Protein AF-0000000068046377 (afdb_homodimer)

Radius of gyration: 26.62 Å; Cα contacts (8 Å, |Δi|>4): 671; chains: 2; bounding box: 80×85×71 Å

Sequence (372 aa):
MGENDAASLLPLDALSSIFVSVGAVDVLMGAGLVCHSWLEAAKLPDVWRAVDMENHKVVFERDAFVLCAMAKATVDRSYGQLRVFAGERFVNNALLKYILERSPSLATLRLVSCFQAFSPRLINVIRESPLLELRSLDLDDTYITVGELTAVLESCPLLEVLRVHNCFEIYNDDEHACPASEIRPDMGENDAASLLPLDALSSIFVSVGAVDVLMGAGLVCHSWLEAAKLPDVWRAVDMENHKVVFERDAFVLCAMAKATVDRSYGQLRVFAGERFVNNALLKYILERSPSLATLRLVSCFQAFSPRLINVIRESPLLELRSLDLDDTYITVGELTAVLESCPLLEVLRVHNCFEIYNDDEHACPASEIRPD

Secondary structure (DSSP, 8-state):
-----GGGGS-HHHHHHHHHHH-HHHHHHTGGGSSHHHHHHTTSGGGGSEEEESS-HHHHHS-HHHHHHHHHHHHHHHTT---EEEEES---HHHHHHHHHT-TT--EEEEES-TT---HHHHHHHHHS--TT--EEEEES----HHHHHHHHHT-TT--EEEEES-S----S-TTS---------/-----GGGGS-HHHHHHHHHHH-HHHHHHTGGGSSHHHHHHTTSGGGGSEEEESS-HHHHHS-HHHHHHHHHHHHHHHTT---EEEEES---HHHHHHHHHT-TT--EEEEES-TT---HHHHHHHHHS--TT--EEEEES----HHHHHHHHHT-TT--EEEEES-S----S---S---------

Foldseek 3Di:
DPCPDPVVPDPLVVLLVVLLVVALLVLLVPPQPPDDSSVVSNLDLSSLQAHAAPPDPCLVVDDLVVVLVSLLVSLVSNQQNHAYDAHEQNAACVSLLSNQVSHLQHAEYHYELHAHNDDPVSLVVCLVQANARHAEYHYYNYADEPVSVVSNVVRYPNHNYYYYYNHYDDPPVPVPPDPPPPPPPD/DPCCDPVVPDPLVVLLVVLLVVALLVLLVPPQPPDDSSVVSNLDLSSLQAHAAPPDPCLVVDDLVVVLVSLLVSLVSNQQNHAYDADEQNAACVSLLSNQVSHLQHAEYAYELHAHNDDPVSLVVCLVQANARHAEYHYYNYADEPVSVVSNVVRYPNHNYYYYYNHYDDPPVPPPPPDPPPPPDD

InterPro domains:
  IPR001810 F-box domain [PF00646] (8-49)
  IPR032675 Leucine-rich repeat domain superfamily [G3DSA:3.80.10.10] (62-183)
  IPR036047 F-box-like domain superfamily [SSF81383] (3-59)

Solvent-accessible surface area (backbone atoms only — not comparable to full-atom values): 19399 Å² total; per-residue (Å²): 133,78,82,76,49,76,70,69,68,48,52,57,67,55,49,28,51,50,40,45,70,70,27,31,61,52,38,72,72,43,66,22,68,78,44,70,60,38,39,56,24,59,60,40,38,73,29,27,20,45,38,70,43,50,92,35,70,63,62,77,72,45,54,52,66,58,51,46,50,52,52,51,50,43,49,58,51,10,70,36,50,25,28,35,43,28,37,41,54,52,47,29,34,68,56,47,44,54,50,60,72,48,20,69,45,29,24,35,44,34,39,34,47,15,71,52,36,66,43,75,69,48,51,52,50,37,63,75,53,50,43,66,44,24,28,34,43,36,35,30,45,24,47,47,52,72,68,58,50,48,53,53,55,74,22,24,59,48,42,34,36,40,37,40,32,54,23,50,77,60,76,58,81,70,73,77,72,66,74,85,64,81,76,70,77,129,134,79,82,78,50,75,71,69,67,46,53,56,67,56,47,27,52,49,39,47,68,69,26,30,62,51,37,72,74,43,67,22,68,78,44,69,59,38,39,55,23,58,61,40,37,73,29,28,20,45,37,70,43,51,93,34,70,62,60,77,72,46,54,52,68,57,50,47,52,50,51,52,49,43,48,62,53,9,70,33,50,24,28,35,42,28,37,40,54,52,47,30,34,67,56,48,46,54,49,59,74,48,21,68,46,29,26,34,43,34,38,34,46,16,70,50,36,67,42,73,69,50,51,51,49,37,62,74,52,51,44,66,43,25,27,34,43,37,37,30,46,23,46,48,53,73,68,57,49,47,51,51,54,75,22,23,58,48,41,33,36,40,36,38,32,55,23,50,77,61,76,59,82,70,74,74,73,65,74,85,66,82,74,69,78,128

Nearest PDB structures (foldseek):
  4z79-assembly1_A  TM=7.181E-01  e=5.049E-03  Homo sapiens
  9dh3-assembly1_D  TM=4.589E-01  e=8.665E-02  Homo sapiens
  8j07-assembly1_5  TM=5.238E-01  e=2.147E-01  Homo sapiens
  4k17-assembly1_A  TM=5.119E-01  e=2.413E+00  Mus musculus
  7sqc-assembly1_5D  TM=3.935E-01  e=1.783E+00  Chlamydomonas reinhardtii

Structure (mmCIF, N/CA/C/O backbone):
data_AF-0000000068046377-model_v1
#
loop_
_entity.id
_entity.type
_entity.pdbx_description
1 polymer 'F-box domain-containing protein'
#
loop_
_atom_site.group_PDB
_atom_site.id
_atom_site.type_symbol
_atom_site.label_atom_id
_atom_site.label_alt_id
_atom_site.label_comp_id
_atom_site.label_asym_id
_atom_site.label_entity_id
_atom_site.label_seq_id
_atom_site.pdbx_PDB_ins_code
_atom_site.Cartn_x
_atom_site.Cartn_y
_atom_site.Cartn_z
_atom_site.occupancy
_atom_site.B_iso_or_equiv
_atom_site.auth_seq_id
_atom_site.auth_comp_id
_atom_site.auth_asym_id
_atom_site.auth_atom_id
_atom_site.pdbx_PDB_model_num
ATOM 1 N N . MET A 1 1 ? -7.148 -31.234 -46.719 1 31.08 1 MET A N 1
ATOM 2 C CA . MET A 1 1 ? -6.684 -29.844 -46.781 1 31.08 1 MET A CA 1
ATOM 3 C C . MET A 1 1 ? -6.055 -29.438 -45.469 1 31.08 1 MET A C 1
ATOM 5 O O . MET A 1 1 ? -6.75 -29.281 -44.438 1 31.08 1 MET A O 1
ATOM 9 N N . GLY A 1 2 ? -5.059 -30.016 -44.938 1 38.25 2 GLY A N 1
ATOM 10 C CA . GLY A 1 2 ? -4.309 -30.109 -43.719 1 38.25 2 GLY A CA 1
ATOM 11 C C . GLY A 1 2 ? -3.799 -28.766 -43.219 1 38.25 2 GLY A C 1
ATOM 12 O O . GLY A 1 2 ? -2.963 -28.125 -43.875 1 38.25 2 GLY A O 1
ATOM 13 N N . GLU A 1 3 ? -4.691 -27.781 -42.875 1 41.06 3 GLU A N 1
ATOM 14 C CA . GLU A 1 3 ? -4.488 -26.375 -42.562 1 41.06 3 GLU A CA 1
ATOM 15 C C . GLU A 1 3 ? -3.148 -26.141 -41.875 1 41.06 3 GLU A C 1
ATOM 17 O O . GLU A 1 3 ? -2.924 -26.656 -40.75 1 41.06 3 GLU A O 1
ATOM 22 N N . ASN A 1 4 ? -2.098 -26.156 -42.469 1 45.09 4 ASN A N 1
ATOM 23 C CA . ASN A 1 4 ? -0.664 -25.906 -42.375 1 45.09 4 ASN A CA 1
ATOM 24 C C . ASN A 1 4 ? -0.37 -24.625 -41.594 1 45.09 4 ASN A C 1
ATOM 26 O O . ASN A 1 4 ? -0.306 -23.547 -42.156 1 45.09 4 ASN A O 1
ATOM 30 N N . ASP A 1 5 ? -1.12 -24.281 -40.562 1 47.91 5 ASP A N 1
ATOM 31 C CA . ASP A 1 5 ? -1.262 -23 -39.906 1 47.91 5 ASP A CA 1
ATOM 32 C C . ASP A 1 5 ? 0.103 -22.406 -39.531 1 47.91 5 ASP A C 1
ATOM 34 O O . ASP A 1 5 ? 1.026 -23.141 -39.188 1 47.91 5 ASP A O 1
ATOM 38 N N . ALA A 1 6 ? 0.377 -21.203 -40.062 1 52.81 6 ALA A N 1
ATOM 39 C CA . ALA A 1 6 ? 1.487 -20.281 -39.906 1 52.81 6 ALA A CA 1
ATOM 40 C C . ALA A 1 6 ? 2.143 -20.438 -38.531 1 52.81 6 ALA A C 1
ATOM 42 O O . ALA A 1 6 ? 3.342 -20.203 -38.375 1 52.81 6 ALA A O 1
ATOM 43 N N . ALA A 1 7 ? 1.305 -20.766 -37.562 1 58.03 7 ALA A N 1
ATOM 44 C CA . ALA A 1 7 ? 1.863 -20.859 -36.219 1 58.03 7 ALA A CA 1
ATOM 45 C C . ALA A 1 7 ? 2.668 -22.141 -36.031 1 58.03 7 ALA A C 1
ATOM 47 O O . ALA A 1 7 ? 3.49 -22.25 -35.125 1 58.03 7 ALA A O 1
ATOM 48 N N . SER A 1 8 ? 2.369 -23.172 -36.875 1 58.72 8 SER A N 1
ATOM 49 C CA . SER A 1 8 ? 3.105 -24.438 -36.812 1 58.72 8 SER A CA 1
ATOM 50 C C . SER A 1 8 ? 4.562 -24.234 -37.219 1 58.72 8 SER A C 1
ATOM 52 O O . SER A 1 8 ? 5.414 -25.078 -36.938 1 58.72 8 SER A O 1
ATOM 54 N N . LEU A 1 9 ? 4.742 -23.109 -37.781 1 63.5 9 LEU A N 1
ATOM 55 C CA . LEU A 1 9 ? 6.09 -22.922 -38.281 1 63.5 9 LEU A CA 1
ATOM 56 C C . LEU A 1 9 ? 6.93 -22.062 -37.344 1 63.5 9 LEU A C 1
ATOM 58 O O . LEU A 1 9 ? 8.141 -21.922 -37.562 1 63.5 9 LEU A O 1
ATOM 62 N N . LEU A 1 10 ? 6.348 -21.656 -36.312 1 71.38 10 LEU A N 1
ATOM 63 C CA . LEU A 1 10 ? 7.141 -20.781 -35.469 1 71.38 10 LEU A CA 1
ATOM 64 C C . LEU A 1 10 ? 7.992 -21.578 -34.469 1 71.38 10 LEU A C 1
ATOM 66 O O . LEU A 1 10 ? 7.547 -22.609 -33.969 1 71.38 10 LEU A O 1
ATOM 70 N N . PRO A 1 11 ? 9.25 -21.156 -34.438 1 84.31 11 PRO A N 1
ATOM 71 C CA . PRO A 1 11 ? 10.078 -21.766 -33.375 1 84.31 11 PRO A CA 1
ATOM 72 C C . PRO A 1 11 ? 9.406 -21.75 -32.031 1 84.31 11 PRO A C 1
ATOM 74 O O . PRO A 1 11 ? 8.539 -20.906 -31.75 1 84.31 11 PRO A O 1
ATOM 77 N N . LEU A 1 12 ? 9.742 -22.781 -31.312 1 84.88 12 LEU A N 1
ATOM 78 C CA . LEU A 1 12 ? 9.164 -23 -30 1 84.88 12 LEU A CA 1
ATOM 79 C C . LEU A 1 12 ? 9.281 -21.766 -29.125 1 84.88 12 LEU A C 1
ATOM 81 O O . LEU A 1 12 ? 8.344 -21.406 -28.406 1 84.88 12 LEU A O 1
ATOM 85 N N . ASP A 1 13 ? 10.336 -21.094 -29.312 1 84.88 13 ASP A N 1
ATOM 86 C CA . ASP A 1 13 ? 10.594 -19.906 -28.5 1 84.88 13 ASP A CA 1
ATOM 87 C C . ASP A 1 13 ? 9.641 -18.781 -28.875 1 84.88 13 ASP A C 1
ATOM 89 O O . ASP A 1 13 ? 9.203 -18.016 -28 1 84.88 13 ASP A O 1
ATOM 93 N N . ALA A 1 14 ? 9.375 -18.719 -30.016 1 88.75 14 ALA A N 1
ATOM 94 C CA . ALA A 1 14 ? 8.445 -17.688 -30.469 1 88.75 14 ALA A CA 1
ATOM 95 C C . ALA A 1 14 ? 7.027 -17.969 -29.984 1 88.75 14 ALA A C 1
ATOM 97 O O . ALA A 1 14 ? 6.324 -17.062 -29.547 1 88.75 14 ALA A O 1
ATOM 98 N N . LEU A 1 15 ? 6.695 -19.172 -30.109 1 86.62 15 LEU A N 1
ATOM 99 C CA . LEU A 1 15 ? 5.371 -19.562 -29.656 1 86.62 15 LEU A CA 1
ATOM 100 C C . LEU A 1 15 ? 5.223 -19.328 -28.156 1 86.62 15 LEU A C 1
ATOM 102 O O . LEU A 1 15 ? 4.191 -18.828 -27.688 1 86.62 15 LEU A O 1
ATOM 106 N N . SER A 1 16 ? 6.242 -19.609 -27.484 1 88.12 16 SER A N 1
ATOM 107 C CA . SER A 1 16 ? 6.25 -19.375 -26.047 1 88.12 16 SER A CA 1
ATOM 108 C C . SER A 1 16 ? 6.039 -17.906 -25.719 1 88.12 16 SER A C 1
ATOM 110 O O . SER A 1 16 ? 5.293 -17.562 -24.797 1 88.12 16 SER A O 1
ATOM 112 N N . SER A 1 17 ? 6.629 -17.094 -26.5 1 90.31 17 SER A N 1
ATOM 113 C CA . SER A 1 17 ? 6.496 -15.664 -26.281 1 90.31 17 SER A CA 1
ATOM 114 C C . SER A 1 17 ? 5.059 -15.203 -26.516 1 90.31 17 SER A C 1
ATOM 116 O O . SER A 1 17 ? 4.562 -14.32 -25.812 1 90.31 17 SER A O 1
ATOM 118 N N . ILE A 1 18 ? 4.5 -15.797 -27.453 1 89.56 18 ILE A N 1
ATOM 119 C CA . ILE A 1 18 ? 3.102 -15.492 -27.734 1 89.56 18 ILE A CA 1
ATOM 120 C C . ILE A 1 18 ? 2.242 -15.875 -26.531 1 89.56 18 ILE A C 1
ATOM 122 O O . ILE A 1 18 ? 1.382 -15.109 -26.094 1 89.56 18 ILE A O 1
ATOM 126 N N . PHE A 1 19 ? 2.516 -16.969 -26.016 1 91.38 19 PHE A N 1
ATOM 127 C CA . PHE A 1 19 ? 1.727 -17.469 -24.906 1 91.38 19 PHE A CA 1
ATOM 128 C C . PHE A 1 19 ? 1.943 -16.594 -23.672 1 91.38 19 PHE A C 1
ATOM 130 O O . PHE A 1 19 ? 1.004 -16.344 -22.906 1 91.38 19 PHE A O 1
ATOM 137 N N . VAL A 1 20 ? 3.129 -16.141 -23.484 1 92.25 20 VAL A N 1
ATOM 138 C CA . VAL A 1 20 ? 3.406 -15.227 -22.391 1 92.25 20 VAL A CA 1
ATOM 139 C C . VAL A 1 20 ? 2.572 -13.953 -22.547 1 92.25 20 VAL A C 1
ATOM 141 O O . VAL A 1 20 ? 2.027 -13.445 -21.562 1 92.25 20 VAL A O 1
ATOM 144 N N . SER A 1 21 ? 2.412 -13.609 -23.734 1 91.81 21 SER A N 1
ATOM 145 C CA . SER A 1 21 ? 1.647 -12.398 -24 1 91.81 21 SER A CA 1
ATOM 146 C C . SER A 1 21 ? 0.152 -12.641 -23.828 1 91.81 21 SER A C 1
ATOM 148 O O . SER A 1 21 ? -0.574 -11.75 -23.375 1 91.81 21 SER A O 1
ATOM 150 N N . VAL A 1 22 ? -0.303 -13.742 -24.234 1 90.75 22 VAL A N 1
ATOM 151 C CA . VAL A 1 22 ? -1.713 -14.102 -24.109 1 90.75 22 VAL A CA 1
ATOM 152 C C . VAL A 1 22 ? -2.086 -14.25 -22.641 1 90.75 22 VAL A C 1
ATOM 154 O O . VAL A 1 22 ? -3.154 -13.805 -22.219 1 90.75 22 VAL A O 1
ATOM 157 N N . GLY A 1 23 ? -1.27 -14.867 -21.891 1 94.06 23 GLY A N 1
ATOM 158 C CA . GLY A 1 23 ? -1.501 -15.078 -20.469 1 94.06 23 GLY A CA 1
ATOM 159 C C . GLY A 1 23 ? -1.736 -16.531 -20.125 1 94.06 23 GLY A C 1
ATOM 160 O O . GLY A 1 23 ? -2.373 -17.266 -20.875 1 94.06 23 GLY A O 1
ATOM 161 N N . ALA A 1 24 ? -1.271 -16.953 -19.031 1 95 24 ALA A N 1
ATOM 162 C CA . ALA A 1 24 ? -1.265 -18.344 -18.578 1 95 24 ALA A CA 1
ATOM 163 C C . ALA A 1 24 ? -2.684 -18.891 -18.5 1 95 24 ALA A C 1
ATOM 165 O O . ALA A 1 24 ? -2.93 -20.047 -18.891 1 95 24 ALA A O 1
ATOM 166 N N . VAL A 1 25 ? -3.604 -18.109 -18.062 1 94.44 25 VAL A N 1
ATOM 167 C CA . VAL A 1 25 ? -4.977 -18.562 -17.859 1 94.44 25 VAL A CA 1
ATOM 168 C C . VAL A 1 25 ? -5.609 -18.906 -19.203 1 94.44 25 VAL A C 1
ATOM 170 O O . VAL A 1 25 ? -6.242 -19.953 -19.359 1 94.44 25 VAL A O 1
ATOM 173 N N . ASP A 1 26 ? -5.367 -18.078 -20.156 1 92.75 26 ASP A N 1
ATOM 174 C CA . ASP A 1 26 ? -5.918 -18.328 -21.484 1 92.75 26 ASP A CA 1
ATOM 175 C C . ASP A 1 26 ? -5.27 -19.547 -22.125 1 92.75 26 ASP A C 1
ATOM 177 O O . ASP A 1 26 ? -5.938 -20.328 -22.812 1 92.75 26 ASP A O 1
ATOM 181 N N . VAL A 1 27 ? -4.035 -19.688 -21.922 1 93.25 27 VAL A N 1
ATOM 182 C CA . VAL A 1 27 ? -3.334 -20.859 -22.438 1 93.25 27 VAL A CA 1
ATOM 183 C C . VAL A 1 27 ? -3.902 -22.125 -21.812 1 93.25 27 VAL A C 1
ATOM 185 O O . VAL A 1 27 ? -4.168 -23.109 -22.5 1 93.25 27 VAL A O 1
ATOM 188 N N . LEU A 1 28 ? -4.117 -22.047 -20.516 1 90.88 28 LEU A N 1
ATOM 189 C CA . LEU A 1 28 ? -4.68 -23.172 -19.781 1 90.88 28 LEU A CA 1
ATOM 190 C C . LEU A 1 28 ? -6.066 -23.531 -20.312 1 90.88 28 LEU A C 1
ATOM 192 O O . LEU A 1 28 ? -6.438 -24.703 -20.344 1 90.88 28 LEU A O 1
ATOM 196 N N . MET A 1 29 ? -6.758 -22.562 -20.734 1 89.31 29 MET A N 1
ATOM 197 C CA . MET A 1 29 ? -8.133 -22.766 -21.156 1 89.31 29 MET A CA 1
ATOM 198 C C . MET A 1 29 ? -8.188 -23.266 -22.594 1 89.31 29 MET A C 1
ATOM 200 O O . MET A 1 29 ? -9.25 -23.656 -23.094 1 89.31 29 MET A O 1
ATOM 204 N N . GLY A 1 30 ? -7.035 -23.281 -23.297 1 86.94 30 GLY A N 1
ATOM 205 C CA . GLY A 1 30 ? -7.156 -23.953 -24.578 1 86.94 30 GLY A CA 1
ATOM 206 C C . GLY A 1 30 ? -6.273 -23.359 -25.656 1 86.94 30 GLY A C 1
ATOM 207 O O . GLY A 1 30 ? -6.098 -23.953 -26.719 1 86.94 30 GLY A O 1
ATOM 208 N N . ALA A 1 31 ? -5.746 -22.266 -25.453 1 80.94 31 ALA A N 1
ATOM 209 C CA . ALA A 1 31 ? -4.945 -21.641 -26.5 1 80.94 31 ALA A CA 1
ATOM 210 C C . ALA A 1 31 ? -3.785 -22.531 -26.922 1 80.94 31 ALA A C 1
ATOM 212 O O . ALA A 1 31 ? -3.342 -22.484 -28.078 1 80.94 31 ALA A O 1
ATOM 213 N N . GLY A 1 32 ? -3.387 -23.406 -26.047 1 79.88 32 GLY A N 1
ATOM 214 C CA . GLY A 1 32 ? -2.252 -24.266 -26.344 1 79.88 32 GLY A CA 1
ATOM 215 C C . GLY A 1 32 ? -2.639 -25.531 -27.078 1 79.88 32 GLY A C 1
ATOM 216 O O . GLY A 1 32 ? -1.771 -26.297 -27.5 1 79.88 32 GLY A O 1
ATOM 217 N N . LEU A 1 33 ? -3.885 -25.672 -27.328 1 81.94 33 LEU A N 1
ATOM 218 C CA . LEU A 1 33 ? -4.344 -26.953 -27.828 1 81.94 33 LEU A CA 1
ATOM 219 C C . LEU A 1 33 ? -4.645 -26.891 -29.328 1 81.94 33 LEU A C 1
ATOM 221 O O . LEU A 1 33 ? -5.301 -27.781 -29.875 1 81.94 33 LEU A O 1
ATOM 225 N N . VAL A 1 34 ? -4.145 -25.906 -29.984 1 80.81 34 VAL A N 1
ATOM 226 C CA . VAL A 1 34 ? -4.496 -25.672 -31.375 1 80.81 34 VAL A CA 1
ATOM 227 C C . VAL A 1 34 ? -3.762 -26.672 -32.281 1 80.81 34 VAL A C 1
ATOM 229 O O . VAL A 1 34 ? -4.324 -27.188 -33.25 1 80.81 34 VAL A O 1
ATOM 232 N N . CYS A 1 35 ? -2.547 -27.047 -32.062 1 84.06 35 CYS A N 1
ATOM 233 C CA . CYS A 1 35 ? -1.715 -28 -32.781 1 84.06 35 CYS A CA 1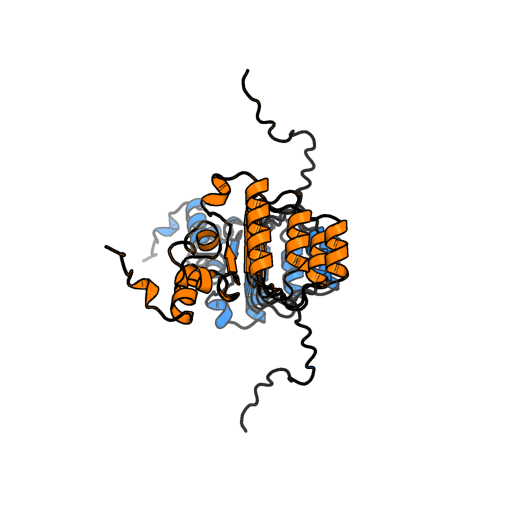
ATOM 234 C C . CYS A 1 35 ? -0.596 -28.531 -31.875 1 84.06 35 CYS A C 1
ATOM 236 O O . CYS A 1 35 ? -0.501 -28.156 -30.703 1 84.06 35 CYS A O 1
ATOM 238 N N . HIS A 1 36 ? 0.107 -29.406 -32.438 1 85.44 36 HIS A N 1
ATOM 239 C CA . HIS A 1 36 ? 1.13 -30.078 -31.656 1 85.44 36 HIS A CA 1
ATOM 240 C C . HIS A 1 36 ? 2.217 -29.109 -31.219 1 85.44 36 HIS A C 1
ATOM 242 O O . HIS A 1 36 ? 2.676 -29.156 -30.078 1 85.44 36 HIS A O 1
ATOM 248 N N . SER A 1 37 ? 2.588 -28.234 -32.062 1 84.06 37 SER A N 1
ATOM 249 C CA . SER A 1 37 ? 3.627 -27.266 -31.75 1 84.06 37 SER A CA 1
ATOM 250 C C . SER A 1 37 ? 3.182 -26.328 -30.625 1 84.06 37 SER A C 1
ATOM 252 O O . SER A 1 37 ? 3.977 -25.969 -29.75 1 84.06 37 SER A O 1
ATOM 254 N N . TRP A 1 38 ? 1.951 -26.016 -30.641 1 85.69 38 TRP A N 1
ATOM 255 C CA . TRP A 1 38 ? 1.387 -25.156 -29.609 1 85.69 38 TRP A CA 1
ATOM 256 C C . TRP A 1 38 ? 1.334 -25.875 -28.266 1 85.69 38 TRP A C 1
ATOM 258 O O . TRP A 1 38 ? 1.64 -25.297 -27.234 1 85.69 38 TRP A O 1
ATOM 268 N N . LEU A 1 39 ? 1.013 -27.047 -28.391 1 87.31 39 LEU A N 1
ATOM 269 C CA . LEU A 1 39 ? 0.963 -27.875 -27.188 1 87.31 39 LEU A CA 1
ATOM 270 C C . LEU A 1 39 ? 2.342 -27.984 -26.547 1 87.31 39 LEU A C 1
ATOM 272 O O . LEU A 1 39 ? 2.467 -27.891 -25.328 1 87.31 39 LEU A O 1
ATOM 276 N N . GLU A 1 40 ? 3.279 -28.141 -27.391 1 89.88 40 GLU A N 1
ATOM 277 C CA . GLU A 1 40 ? 4.648 -28.234 -26.891 1 89.88 40 GLU A CA 1
ATOM 278 C C . GLU A 1 40 ? 5.098 -26.906 -26.266 1 89.88 40 GLU A C 1
ATOM 280 O O . GLU A 1 40 ? 5.75 -26.906 -25.219 1 89.88 40 GLU A O 1
ATOM 285 N N . ALA A 1 41 ? 4.727 -25.859 -26.859 1 90.31 41 ALA A N 1
ATOM 286 C CA . ALA A 1 41 ? 5.082 -24.531 -26.359 1 90.31 41 ALA A CA 1
ATOM 287 C C . ALA A 1 41 ? 4.406 -24.25 -25.016 1 90.31 41 ALA A C 1
ATOM 289 O O . ALA A 1 41 ? 4.992 -23.609 -24.156 1 90.31 41 ALA A O 1
ATOM 290 N N . ALA A 1 42 ? 3.309 -24.812 -24.922 1 91.69 42 ALA A N 1
ATOM 291 C CA . ALA A 1 42 ? 2.518 -24.594 -23.719 1 91.69 42 ALA A CA 1
ATOM 292 C C . ALA A 1 42 ? 3.121 -25.328 -22.516 1 91.69 42 ALA A C 1
ATOM 294 O O . ALA A 1 42 ? 2.771 -25.047 -21.375 1 91.69 42 ALA A O 1
ATOM 295 N N . LYS A 1 43 ? 3.986 -26.156 -22.812 1 90.62 43 LYS A N 1
ATOM 296 C CA . LYS A 1 43 ? 4.609 -26.922 -21.75 1 90.62 43 LYS A CA 1
ATOM 297 C C . LYS A 1 43 ? 5.805 -26.188 -21.156 1 90.62 43 LYS A C 1
ATOM 299 O O . LYS A 1 43 ? 6.293 -26.531 -20.078 1 90.62 43 LYS A O 1
ATOM 304 N N . LEU A 1 44 ? 6.227 -25.234 -21.875 1 91.88 44 LEU A N 1
ATOM 305 C CA . LEU A 1 44 ? 7.391 -24.484 -21.422 1 91.88 44 LEU A CA 1
ATOM 306 C C . LEU A 1 44 ? 7.07 -23.703 -20.156 1 91.88 44 LEU A C 1
ATOM 308 O O . LEU A 1 44 ? 6.043 -23.031 -20.078 1 91.88 44 LEU A O 1
ATOM 312 N N . PRO A 1 45 ? 7.977 -23.812 -19.203 1 92.25 45 PRO A N 1
ATOM 313 C CA . PRO A 1 45 ? 7.703 -23.203 -17.891 1 92.25 45 PRO A CA 1
ATOM 314 C C . PRO A 1 45 ? 7.574 -21.688 -17.969 1 92.25 45 PRO A C 1
ATOM 316 O O . PRO A 1 45 ? 6.887 -21.078 -17.141 1 92.25 45 PRO A O 1
ATOM 319 N N . ASP A 1 46 ? 8.133 -21.078 -18.922 1 92.75 46 ASP A N 1
ATOM 320 C CA . ASP A 1 46 ? 8.117 -19.625 -19.047 1 92.75 46 ASP A CA 1
ATOM 321 C C . ASP A 1 46 ? 6.695 -19.094 -19.203 1 92.75 46 ASP A C 1
ATOM 323 O O . ASP A 1 46 ? 6.387 -17.984 -18.766 1 92.75 46 ASP A O 1
ATOM 327 N N . VAL A 1 47 ? 5.934 -19.906 -19.75 1 94.56 47 VAL A N 1
ATOM 328 C CA . VAL A 1 47 ? 4.551 -19.531 -20.031 1 94.56 47 VAL A CA 1
ATOM 329 C C . VAL A 1 47 ? 3.787 -19.344 -18.734 1 94.56 47 VAL A C 1
ATOM 331 O O . VAL A 1 47 ? 2.848 -18.547 -18.672 1 94.56 47 VAL A O 1
ATOM 334 N N . TRP A 1 48 ? 4.297 -19.922 -17.703 1 96.75 48 TRP A N 1
ATOM 335 C CA . TRP A 1 48 ? 3.504 -20.031 -16.484 1 96.75 48 TRP A CA 1
ATOM 336 C C . TRP A 1 48 ? 4.117 -19.203 -15.367 1 96.75 48 TRP A C 1
ATOM 338 O O . TRP A 1 48 ? 3.736 -19.328 -14.195 1 96.75 48 TRP A O 1
ATOM 348 N N . ARG A 1 49 ? 4.938 -18.312 -15.648 1 97.31 49 ARG A N 1
ATOM 349 C CA . ARG A 1 49 ? 5.668 -17.547 -14.633 1 97.31 49 ARG A CA 1
ATOM 350 C C . ARG A 1 49 ? 4.793 -16.438 -14.047 1 97.31 49 ARG A C 1
ATOM 352 O O . ARG A 1 49 ? 5.078 -15.938 -12.961 1 97.31 49 ARG A O 1
ATOM 359 N N . ALA A 1 50 ? 3.852 -16.062 -14.797 1 97.81 50 ALA A N 1
ATOM 360 C CA . ALA A 1 50 ? 2.918 -15.039 -14.336 1 97.81 50 ALA A CA 1
ATOM 361 C C . ALA A 1 50 ? 1.474 -15.508 -14.477 1 97.81 50 ALA A C 1
ATOM 363 O O . ALA A 1 50 ? 1.023 -15.82 -15.586 1 97.81 50 ALA A O 1
ATOM 364 N N . VAL A 1 51 ? 0.795 -15.555 -13.422 1 97.62 51 VAL A N 1
ATOM 365 C CA . VAL A 1 51 ? -0.597 -15.984 -13.414 1 97.62 51 VAL A CA 1
ATOM 366 C C . VAL A 1 51 ? -1.484 -14.875 -12.867 1 97.62 51 VAL A C 1
ATOM 368 O O . VAL A 1 51 ? -1.374 -14.508 -11.695 1 97.62 51 VAL A O 1
ATOM 371 N N . ASP A 1 52 ? -2.268 -14.391 -13.695 1 97 52 ASP A N 1
ATOM 372 C CA . ASP A 1 52 ? -3.162 -13.297 -13.328 1 97 52 ASP A CA 1
ATOM 373 C C . ASP A 1 52 ? -4.625 -13.727 -13.422 1 97 52 ASP A C 1
ATOM 375 O O . ASP A 1 52 ? -5.195 -13.781 -14.516 1 97 52 ASP A O 1
ATOM 379 N N . MET A 1 53 ? -5.18 -13.992 -12.312 1 96.44 53 MET A N 1
ATOM 380 C CA . MET A 1 53 ? -6.582 -14.391 -12.25 1 96.44 53 MET A CA 1
ATOM 381 C C . MET A 1 53 ? -7.414 -13.344 -11.516 1 96.44 53 MET A C 1
ATOM 383 O O . MET A 1 53 ? -8.32 -13.688 -10.758 1 96.44 53 MET A O 1
ATOM 387 N N . GLU A 1 54 ? -7.004 -12.148 -11.625 1 93.62 54 GLU A N 1
ATOM 388 C CA . GLU A 1 54 ? -7.762 -11 -11.125 1 93.62 54 GLU A CA 1
ATOM 389 C C . GLU A 1 54 ? -8.531 -10.32 -12.25 1 93.62 54 GLU A C 1
ATOM 391 O O . GLU A 1 54 ? -7.973 -10.023 -13.312 1 93.62 54 GLU A O 1
ATOM 396 N N . ASN A 1 55 ? -9.711 -10.078 -12.055 1 88.88 55 ASN A N 1
ATOM 397 C CA . ASN A 1 55 ? -10.586 -9.422 -13.023 1 88.88 55 ASN A CA 1
ATOM 398 C C . ASN A 1 55 ? -10.609 -10.172 -14.352 1 88.88 55 ASN A C 1
ATOM 400 O O . ASN A 1 55 ? -10.836 -9.57 -15.406 1 88.88 55 ASN A O 1
ATOM 404 N N . HIS A 1 56 ? -10.188 -11.352 -14.336 1 88.56 56 HIS A N 1
ATOM 405 C CA . HIS A 1 56 ? -10.305 -12.211 -15.508 1 88.56 56 HIS A CA 1
ATOM 406 C C . HIS A 1 56 ? -11.727 -12.758 -15.656 1 88.56 56 HIS A C 1
ATOM 408 O O . HIS A 1 56 ? -12.398 -13.023 -14.656 1 88.56 56 HIS A O 1
ATOM 414 N N . LYS A 1 57 ? -12.133 -12.891 -16.844 1 87.38 57 LYS A N 1
ATOM 415 C CA . LYS A 1 57 ? -13.5 -13.336 -17.109 1 87.38 57 LYS A CA 1
ATOM 416 C C . LYS A 1 57 ? -13.797 -14.656 -16.406 1 87.38 57 LYS A C 1
ATOM 418 O O . LYS A 1 57 ? -14.914 -14.883 -15.938 1 87.38 57 LYS A O 1
ATOM 423 N N . VAL A 1 58 ? -12.836 -15.531 -16.359 1 87.06 58 VAL A N 1
ATOM 424 C CA . VAL A 1 58 ? -12.992 -16.875 -15.82 1 87.06 58 VAL A CA 1
ATOM 425 C C . VAL A 1 58 ? -13.438 -16.781 -14.359 1 87.06 58 VAL A C 1
ATOM 427 O O . VAL A 1 58 ? -14.188 -17.641 -13.875 1 87.06 58 VAL A O 1
ATOM 430 N N . VAL A 1 59 ? -13.016 -15.789 -13.664 1 85.44 59 VAL A N 1
ATOM 431 C CA . VAL A 1 59 ? -13.281 -15.641 -12.242 1 85.44 59 VAL A CA 1
ATOM 432 C C . VAL A 1 59 ? -14.773 -15.414 -12.016 1 85.44 59 VAL A C 1
ATOM 434 O O . VAL A 1 59 ? -15.312 -15.758 -10.961 1 85.44 59 VAL A O 1
ATOM 437 N N . PHE A 1 60 ? -15.422 -14.945 -12.977 1 87.19 60 PHE A N 1
ATOM 438 C CA . PHE A 1 60 ? -16.844 -14.617 -12.852 1 87.19 60 PHE A CA 1
ATOM 439 C C . PHE A 1 60 ? -17.703 -15.727 -13.453 1 87.19 60 PHE A C 1
ATOM 441 O O . PHE A 1 60 ? -18.906 -15.773 -13.219 1 87.19 60 PHE A O 1
ATOM 448 N N . GLU A 1 61 ? -17.047 -16.547 -14.164 1 89.12 61 GLU A N 1
ATOM 449 C CA . GLU A 1 61 ? -17.812 -17.531 -14.906 1 89.12 61 GLU A CA 1
ATOM 450 C C . GLU A 1 61 ? -17.703 -18.922 -14.258 1 89.12 61 GLU A C 1
ATOM 452 O O . GLU A 1 61 ? -18.547 -19.781 -14.484 1 89.12 61 GLU A O 1
ATOM 457 N N . ARG A 1 62 ? -16.672 -19.094 -13.523 1 90.81 62 ARG A N 1
ATOM 458 C CA . ARG A 1 62 ? -16.422 -20.422 -12.977 1 90.81 62 ARG A CA 1
ATOM 459 C C . ARG A 1 62 ? -16.578 -20.422 -11.461 1 90.81 62 ARG A C 1
ATOM 461 O O . ARG A 1 62 ? -16.531 -19.375 -10.82 1 90.81 62 ARG A O 1
ATOM 468 N N . ASP A 1 63 ? -16.891 -21.531 -11 1 93.19 63 ASP A N 1
ATOM 469 C CA . ASP A 1 63 ? -17.031 -21.641 -9.555 1 93.19 63 ASP A CA 1
ATOM 470 C C . ASP A 1 63 ? -15.656 -21.719 -8.883 1 93.19 63 ASP A C 1
ATOM 472 O O . ASP A 1 63 ? -14.648 -21.953 -9.547 1 93.19 63 ASP A O 1
ATOM 476 N N . ALA A 1 64 ? -15.617 -21.594 -7.621 1 93.31 64 ALA A N 1
ATOM 477 C CA . ALA A 1 64 ? -14.398 -21.484 -6.82 1 93.31 64 ALA A CA 1
ATOM 478 C C . ALA A 1 64 ? -13.57 -22.766 -6.918 1 93.31 64 ALA A C 1
ATOM 480 O O . ALA A 1 64 ? -12.336 -22.719 -6.938 1 93.31 64 ALA A O 1
ATOM 481 N N . PHE A 1 65 ? -14.227 -23.844 -7.047 1 94.81 65 PHE A N 1
ATOM 482 C CA . PHE A 1 65 ? -13.531 -25.125 -7.117 1 94.81 65 PHE A CA 1
ATOM 483 C C . PHE A 1 65 ? -12.727 -25.234 -8.406 1 94.81 65 PHE A C 1
ATOM 485 O O . PHE A 1 65 ? -11.562 -25.641 -8.391 1 94.81 65 PHE A O 1
ATOM 492 N N . VAL A 1 66 ? -13.391 -24.844 -9.438 1 95.5 66 VAL A N 1
ATOM 493 C CA . VAL A 1 66 ? -12.734 -24.891 -10.742 1 95.5 66 VAL A CA 1
ATOM 494 C C . VAL A 1 66 ? -11.562 -23.906 -10.766 1 95.5 66 VAL A C 1
ATOM 496 O O . VAL A 1 66 ? -10.484 -24.234 -11.258 1 95.5 66 VAL A O 1
ATOM 499 N N . LEU A 1 67 ? -11.789 -22.812 -10.242 1 96.56 67 LEU A N 1
ATOM 500 C CA . LEU A 1 67 ? -10.75 -21.797 -10.211 1 96.56 67 LEU A CA 1
ATOM 501 C C . LEU A 1 67 ? -9.547 -22.266 -9.398 1 96.56 67 LEU A C 1
ATOM 503 O O . LEU A 1 67 ? -8.398 -22.062 -9.797 1 96.56 67 LEU A O 1
ATOM 507 N N . CYS A 1 68 ? -9.828 -22.906 -8.352 1 97 68 CYS A N 1
ATOM 508 C CA . CYS A 1 68 ? -8.766 -23.453 -7.52 1 97 68 CYS A CA 1
ATOM 509 C C . CYS A 1 68 ? -7.953 -24.484 -8.281 1 97 68 CYS A C 1
ATOM 511 O O . CYS A 1 68 ? -6.719 -24.469 -8.25 1 97 68 CYS A O 1
ATOM 513 N N . ALA A 1 69 ? -8.641 -25.312 -8.953 1 96.88 69 ALA A N 1
ATOM 514 C CA . ALA A 1 69 ? -7.969 -26.344 -9.742 1 96.88 69 ALA A CA 1
ATOM 515 C C . ALA A 1 69 ? -7.113 -25.719 -10.844 1 96.88 69 ALA A C 1
ATOM 517 O O . ALA A 1 69 ? -6.004 -26.188 -11.109 1 96.88 69 ALA A O 1
ATOM 518 N N . MET A 1 70 ? -7.621 -24.734 -11.422 1 96.38 70 MET A N 1
ATOM 519 C CA . MET A 1 70 ? -6.887 -24.031 -12.469 1 96.38 70 MET A CA 1
ATOM 520 C C . MET A 1 70 ? -5.613 -23.406 -11.914 1 96.38 70 MET A C 1
ATOM 522 O O . MET A 1 70 ? -4.539 -23.547 -12.508 1 96.38 70 MET A O 1
ATOM 526 N N . ALA A 1 71 ? -5.773 -22.766 -10.805 1 97.88 71 ALA A N 1
ATOM 527 C CA . ALA A 1 71 ? -4.617 -22.141 -10.164 1 97.88 71 ALA A CA 1
ATOM 528 C C . ALA A 1 71 ? -3.547 -23.172 -9.836 1 97.88 71 ALA A C 1
ATOM 530 O O . ALA A 1 71 ? -2.367 -22.969 -10.125 1 97.88 71 ALA A O 1
ATOM 531 N N . LYS A 1 72 ? -3.963 -24.281 -9.289 1 98.38 72 LYS A N 1
ATOM 532 C CA . LYS A 1 72 ? -3.02 -25.344 -8.961 1 98.38 72 LYS A CA 1
ATOM 533 C C . LYS A 1 72 ? -2.301 -25.859 -10.211 1 98.38 72 LYS A C 1
ATOM 535 O O . LYS A 1 72 ? -1.091 -26.094 -10.18 1 98.38 72 LYS A O 1
ATOM 540 N N . ALA A 1 73 ? -3.037 -25.969 -11.281 1 97.12 73 ALA A N 1
ATOM 541 C CA . ALA A 1 73 ? -2.461 -26.453 -12.531 1 97.12 73 ALA A CA 1
ATOM 542 C C . ALA A 1 73 ? -1.373 -25.5 -13.031 1 97.12 73 ALA A C 1
ATOM 544 O O . ALA A 1 73 ? -0.306 -25.953 -13.469 1 97.12 73 ALA A O 1
ATOM 545 N N . THR A 1 74 ? -1.672 -24.25 -12.977 1 96.88 74 THR A N 1
ATOM 546 C CA . THR A 1 74 ? -0.692 -23.266 -13.438 1 96.88 74 THR A CA 1
ATOM 547 C C . THR A 1 74 ? 0.559 -23.297 -12.562 1 96.88 74 THR A C 1
ATOM 549 O O . THR A 1 74 ? 1.68 -23.219 -13.07 1 96.88 74 THR A O 1
ATOM 552 N N . VAL A 1 75 ? 0.359 -23.484 -11.281 1 98 75 VAL A N 1
ATOM 553 C CA . VAL A 1 75 ? 1.468 -23.547 -10.336 1 98 75 VAL A CA 1
ATOM 554 C C . VAL A 1 75 ? 2.33 -24.766 -10.625 1 98 75 VAL A C 1
ATOM 556 O O . VAL A 1 75 ? 3.555 -24.656 -10.719 1 98 75 VAL A O 1
ATOM 559 N N . ASP A 1 76 ? 1.696 -25.875 -10.852 1 97.69 76 ASP A N 1
ATOM 560 C CA . ASP A 1 76 ? 2.416 -27.094 -11.156 1 97.69 76 ASP A CA 1
ATOM 561 C C . ASP A 1 76 ? 3.209 -26.969 -12.453 1 97.69 76 ASP A C 1
ATOM 563 O O . ASP A 1 76 ? 4.359 -27.406 -12.531 1 97.69 76 ASP A O 1
ATOM 567 N N . ARG A 1 77 ? 2.666 -26.344 -13.383 1 96.25 77 ARG A N 1
ATOM 568 C CA . ARG A 1 77 ? 3.273 -26.234 -14.703 1 96.25 77 ARG A CA 1
ATOM 569 C C . ARG A 1 77 ? 4.434 -25.25 -14.688 1 96.25 77 ARG A C 1
ATOM 571 O O . ARG A 1 77 ? 5.305 -25.297 -15.562 1 96.25 77 ARG A O 1
ATOM 578 N N . SER A 1 78 ? 4.441 -24.375 -13.734 1 96.75 78 SER A N 1
ATOM 579 C CA . SER A 1 78 ? 5.52 -23.391 -13.648 1 96.75 78 SER A CA 1
ATOM 580 C C . SER A 1 78 ? 6.812 -24.031 -13.156 1 96.75 78 SER A C 1
ATOM 582 O O . SER A 1 78 ? 7.891 -23.453 -13.297 1 96.75 78 SER A O 1
ATOM 584 N N . TYR A 1 79 ? 6.668 -25.172 -12.484 1 96.62 79 TYR A N 1
ATOM 585 C CA . TYR A 1 79 ? 7.82 -25.891 -11.961 1 96.62 79 TYR A CA 1
ATOM 586 C C . TYR A 1 79 ? 8.672 -25 -11.07 1 96.62 79 TYR A C 1
ATOM 588 O O . TYR A 1 79 ? 9.891 -24.938 -11.227 1 96.62 79 TYR A O 1
ATOM 596 N N . GLY A 1 80 ? 8.023 -24.281 -10.219 1 97.12 80 GLY A N 1
ATOM 597 C CA . GLY A 1 80 ? 8.711 -23.484 -9.219 1 97.12 80 GLY A CA 1
ATOM 598 C C . GLY A 1 80 ? 9.156 -22.125 -9.734 1 97.12 80 GLY A C 1
ATOM 599 O O . GLY A 1 80 ? 9.758 -21.344 -9 1 97.12 80 GLY A O 1
ATOM 600 N N . GLN A 1 81 ? 8.82 -21.797 -10.93 1 97.12 81 GLN A N 1
ATOM 601 C CA . GLN A 1 81 ? 9.312 -20.578 -11.539 1 97.12 81 GLN A CA 1
ATOM 602 C C . GLN A 1 81 ? 8.234 -19.5 -11.547 1 97.12 81 GLN A C 1
ATOM 604 O O . GLN A 1 81 ? 8.391 -18.453 -12.203 1 97.12 81 GLN A O 1
ATOM 609 N N . LEU A 1 82 ? 7.199 -19.734 -10.797 1 98.19 82 LEU A N 1
ATOM 610 C CA . LEU A 1 82 ? 6.141 -18.734 -10.688 1 98.19 82 LEU A CA 1
ATOM 611 C C . LEU A 1 82 ? 6.66 -17.453 -10.023 1 98.19 82 LEU A C 1
ATOM 613 O O . LEU A 1 82 ? 7.203 -17.5 -8.922 1 98.19 82 LEU A O 1
ATOM 617 N N . ARG A 1 83 ? 6.41 -16.297 -10.688 1 98.44 83 ARG A N 1
ATOM 618 C CA . ARG A 1 83 ? 6.938 -15.031 -10.18 1 98.44 83 ARG A CA 1
ATOM 619 C C . ARG A 1 83 ? 5.809 -14.102 -9.742 1 98.44 83 ARG A C 1
ATOM 621 O O . ARG A 1 83 ? 5.98 -13.312 -8.812 1 98.44 83 ARG A O 1
ATOM 628 N N . VAL A 1 84 ? 4.77 -14.211 -10.438 1 98.56 84 VAL A N 1
ATOM 629 C CA . VAL A 1 84 ? 3.641 -13.328 -10.172 1 98.56 84 VAL A CA 1
ATOM 630 C C . VAL A 1 84 ? 2.359 -14.148 -10.039 1 98.56 84 VAL A C 1
ATOM 632 O O . VAL A 1 84 ? 2.066 -14.992 -10.891 1 98.56 84 VAL A O 1
ATOM 635 N N . PHE A 1 85 ? 1.59 -13.906 -9.016 1 98.69 85 PHE A N 1
ATOM 636 C CA . PHE A 1 85 ? 0.265 -14.5 -8.875 1 98.69 85 PHE A CA 1
ATOM 637 C C . PHE A 1 85 ? -0.744 -13.461 -8.398 1 98.69 85 PHE A C 1
ATOM 639 O O . PHE A 1 85 ? -0.5 -12.758 -7.414 1 98.69 85 PHE A O 1
ATOM 646 N N . ALA A 1 86 ? -1.766 -13.414 -9.055 1 98.56 86 ALA A N 1
ATOM 647 C CA . ALA A 1 86 ? -2.885 -12.562 -8.672 1 98.56 86 ALA A CA 1
ATOM 648 C C . ALA A 1 86 ? -4.191 -13.344 -8.641 1 98.56 86 ALA A C 1
ATOM 650 O O . ALA A 1 86 ? -4.566 -13.977 -9.633 1 98.56 86 ALA A O 1
ATOM 651 N N . GLY A 1 87 ? -4.844 -13.367 -7.57 1 97.62 87 GLY A N 1
ATOM 652 C CA . GLY A 1 87 ? -6.113 -14.062 -7.414 1 97.62 87 GLY A CA 1
ATOM 653 C C . GLY A 1 87 ? -7.215 -13.172 -6.867 1 97.62 87 GLY A C 1
ATOM 654 O O . GLY A 1 87 ? -6.957 -12.289 -6.055 1 97.62 87 GLY A O 1
ATOM 655 N N . GLU A 1 88 ? -8.422 -13.547 -7.234 1 96.75 88 GLU A N 1
ATOM 656 C CA . GLU A 1 88 ? -9.578 -12.781 -6.789 1 96.75 88 GLU A CA 1
ATOM 657 C C . GLU A 1 88 ? -10.711 -13.695 -6.352 1 96.75 88 GLU A C 1
ATOM 659 O O . GLU A 1 88 ? -11.125 -14.578 -7.102 1 96.75 88 GLU A O 1
ATOM 664 N N . ARG A 1 89 ? -11.195 -13.492 -5.027 1 94.94 89 ARG A N 1
ATOM 665 C CA . ARG A 1 89 ? -12.414 -14.078 -4.477 1 94.94 89 ARG A CA 1
ATOM 666 C C . ARG A 1 89 ? -12.18 -15.531 -4.062 1 94.94 89 ARG A C 1
ATOM 668 O O . ARG A 1 89 ? -12.578 -15.945 -2.975 1 94.94 89 ARG A O 1
ATOM 675 N N . PHE A 1 90 ? -11.414 -16.328 -4.805 1 95.56 90 PHE A N 1
ATOM 676 C CA . PHE A 1 90 ? -11.508 -17.766 -4.672 1 95.56 90 PHE A CA 1
ATOM 677 C C . PHE A 1 90 ? -10.336 -18.312 -3.865 1 95.56 90 PHE A C 1
ATOM 679 O O . PHE A 1 90 ? -10.328 -19.484 -3.479 1 95.56 90 PHE A O 1
ATOM 686 N N . VAL A 1 91 ? -9.336 -17.5 -3.613 1 97.5 91 VAL A N 1
ATOM 687 C CA . VAL A 1 91 ? -8.125 -18 -2.963 1 97.5 91 VAL A CA 1
ATOM 688 C C . VAL A 1 91 ? -8.391 -18.188 -1.47 1 97.5 91 VAL A C 1
ATOM 690 O O . VAL A 1 91 ? -8.617 -17.219 -0.742 1 97.5 91 VAL A O 1
ATOM 693 N N . ASN A 1 92 ? -8.398 -19.391 -1.04 1 96.56 92 ASN A N 1
ATOM 694 C CA . ASN A 1 92 ? -8.5 -19.703 0.38 1 96.56 92 ASN A CA 1
ATOM 695 C C . ASN A 1 92 ? -7.156 -20.125 0.964 1 96.56 92 ASN A C 1
ATOM 697 O O . ASN A 1 92 ? -6.145 -20.125 0.258 1 96.56 92 ASN A O 1
ATOM 701 N N . ASN A 1 93 ? -7.148 -20.438 2.254 1 96.88 93 ASN A N 1
ATOM 702 C CA . ASN A 1 93 ? -5.891 -20.703 2.947 1 96.88 93 ASN A CA 1
ATOM 703 C C . ASN A 1 93 ? -5.207 -21.953 2.404 1 96.88 93 ASN A C 1
ATOM 705 O O . ASN A 1 93 ? -3.977 -22 2.316 1 96.88 93 ASN A O 1
ATOM 709 N N . ALA A 1 94 ? -5.973 -22.953 2 1 97 94 ALA A N 1
ATOM 710 C CA . ALA A 1 94 ? -5.391 -24.172 1.454 1 97 94 ALA A CA 1
ATOM 711 C C . ALA A 1 94 ? -4.699 -23.906 0.12 1 97 94 ALA A C 1
ATOM 713 O O . ALA A 1 94 ? -3.584 -24.375 -0.116 1 97 94 ALA A O 1
ATOM 714 N N . LEU A 1 95 ? -5.383 -23.219 -0.729 1 98.06 95 LEU A N 1
ATOM 715 C CA . LEU A 1 95 ? -4.812 -22.906 -2.031 1 98.06 95 LEU A CA 1
ATOM 716 C C . LEU A 1 95 ? -3.582 -22.016 -1.88 1 98.06 95 LEU A C 1
ATOM 718 O O . LEU A 1 95 ? -2.566 -22.234 -2.543 1 98.06 95 LEU A O 1
ATOM 722 N N . LEU A 1 96 ? -3.686 -21 -1.034 1 98.25 96 LEU A N 1
ATOM 723 C CA . LEU A 1 96 ? -2.549 -20.109 -0.821 1 98.25 96 LEU A CA 1
ATOM 724 C C . LEU A 1 96 ? -1.345 -20.891 -0.296 1 98.25 96 LEU A C 1
ATOM 726 O O . LEU A 1 96 ? -0.214 -20.641 -0.725 1 98.25 96 LEU A O 1
ATOM 730 N N . LYS A 1 97 ? -1.587 -21.828 0.583 1 98.12 97 LYS A N 1
ATOM 731 C CA . LYS A 1 97 ? -0.519 -22.703 1.062 1 98.12 97 LYS A CA 1
ATOM 732 C C . LYS A 1 97 ? 0.124 -23.469 -0.092 1 98.12 97 LYS A C 1
ATOM 734 O O . LYS A 1 97 ? 1.351 -23.531 -0.192 1 98.12 97 LYS A O 1
ATOM 739 N N . TYR A 1 98 ? -0.683 -24 -0.928 1 98.06 98 TYR A N 1
ATOM 740 C CA . TYR A 1 98 ? -0.228 -24.766 -2.09 1 98.06 98 TYR A CA 1
ATOM 741 C C . TYR A 1 98 ? 0.683 -23.906 -2.969 1 98.06 98 TYR A C 1
ATOM 743 O O . TYR A 1 98 ? 1.749 -24.359 -3.391 1 98.06 98 TYR A O 1
ATOM 751 N N . ILE A 1 99 ? 0.261 -22.688 -3.217 1 98.38 99 ILE A N 1
ATOM 752 C CA . ILE A 1 99 ? 0.995 -21.766 -4.078 1 98.38 99 ILE A CA 1
ATOM 753 C C . ILE A 1 99 ? 2.338 -21.422 -3.439 1 98.38 99 ILE A C 1
ATOM 755 O O . ILE A 1 99 ? 3.385 -21.531 -4.082 1 98.38 99 ILE A O 1
ATOM 759 N N . LEU A 1 100 ? 2.307 -21.062 -2.184 1 97.94 100 LEU A N 1
ATOM 760 C CA . LEU A 1 100 ? 3.508 -20.578 -1.506 1 97.94 100 LEU A CA 1
ATOM 761 C C . LEU A 1 100 ? 4.527 -21.703 -1.356 1 97.94 100 LEU A C 1
ATOM 763 O O . LEU A 1 100 ? 5.73 -21.484 -1.493 1 97.94 100 LEU A O 1
ATOM 767 N N . GLU A 1 101 ? 4.094 -22.922 -1.2 1 96.94 101 GLU A N 1
ATOM 768 C CA . GLU A 1 101 ? 4.984 -24.062 -0.999 1 96.94 101 GLU A CA 1
ATOM 769 C C . GLU A 1 101 ? 5.66 -24.469 -2.305 1 96.94 101 GLU A C 1
ATOM 771 O O . GLU A 1 101 ? 6.758 -25.031 -2.295 1 96.94 101 GLU A O 1
ATOM 776 N N . ARG A 1 102 ? 5.074 -24.172 -3.355 1 97.44 102 ARG A N 1
ATOM 777 C CA . ARG A 1 102 ? 5.559 -24.672 -4.637 1 97.44 102 ARG A CA 1
ATOM 778 C C . ARG A 1 102 ? 6.117 -23.547 -5.496 1 97.44 102 ARG A C 1
ATOM 780 O O . ARG A 1 102 ? 6.445 -23.75 -6.668 1 97.44 102 ARG A O 1
ATOM 787 N N . SER A 1 103 ? 6.254 -22.359 -4.926 1 97.5 103 SER A N 1
ATOM 788 C CA . SER A 1 103 ? 6.707 -21.219 -5.719 1 97.5 103 SER A CA 1
ATOM 789 C C . SER A 1 103 ? 7.77 -20.422 -4.977 1 97.5 103 SER A C 1
ATOM 791 O O . SER A 1 103 ? 7.551 -19.25 -4.641 1 97.5 103 SER A O 1
ATOM 793 N N . PRO A 1 104 ? 8.891 -20.984 -4.82 1 96.81 104 PRO A N 1
ATOM 794 C CA . PRO A 1 104 ? 9.969 -20.281 -4.117 1 96.81 104 PRO A CA 1
ATOM 795 C C . PRO A 1 104 ? 10.406 -19.016 -4.836 1 96.81 104 PRO A C 1
ATOM 797 O O . PRO A 1 104 ? 11 -18.125 -4.223 1 96.81 104 PRO A O 1
ATOM 800 N N . SER A 1 105 ? 10.07 -18.875 -6.121 1 97.69 105 SER A N 1
ATOM 801 C CA . SER A 1 105 ? 10.5 -17.719 -6.918 1 97.69 105 SER A CA 1
ATOM 802 C C . SER A 1 105 ? 9.438 -16.625 -6.918 1 97.69 105 SER A C 1
ATOM 804 O O . SER A 1 105 ? 9.617 -15.586 -7.562 1 97.69 105 SER A O 1
ATOM 806 N N . LEU A 1 106 ? 8.422 -16.797 -6.145 1 98.5 106 LEU A N 1
ATOM 807 C CA . LEU A 1 106 ? 7.316 -15.844 -6.16 1 98.5 106 LEU A CA 1
ATOM 808 C C . LEU A 1 106 ? 7.785 -14.461 -5.719 1 98.5 106 LEU A C 1
ATOM 810 O O . LEU A 1 106 ? 8.336 -14.312 -4.625 1 98.5 106 LEU A O 1
ATOM 814 N N . ALA A 1 107 ? 7.527 -13.453 -6.566 1 98.56 107 ALA A N 1
ATOM 815 C CA . ALA A 1 107 ? 8.008 -12.102 -6.305 1 98.56 107 ALA A CA 1
ATOM 816 C C . ALA A 1 107 ? 6.852 -11.148 -6.023 1 98.56 107 ALA A C 1
ATOM 818 O O . ALA A 1 107 ? 7.012 -10.164 -5.301 1 98.56 107 ALA A O 1
ATOM 819 N N . THR A 1 108 ? 5.797 -11.414 -6.641 1 98.75 108 THR A N 1
ATOM 820 C CA . THR A 1 108 ? 4.633 -10.547 -6.5 1 98.75 108 THR A CA 1
ATOM 821 C C . THR A 1 108 ? 3.383 -11.367 -6.184 1 98.75 108 THR A C 1
ATOM 823 O O . THR A 1 108 ? 3.062 -12.32 -6.898 1 98.75 108 THR A O 1
ATOM 826 N N . LEU A 1 109 ? 2.691 -11.07 -5.137 1 98.75 109 LEU A N 1
ATOM 827 C CA . LEU A 1 109 ? 1.442 -11.711 -4.734 1 98.75 109 LEU A CA 1
ATOM 828 C C . LEU A 1 109 ? 0.337 -10.672 -4.555 1 98.75 109 LEU A C 1
ATOM 830 O O . LEU A 1 109 ? 0.514 -9.695 -3.828 1 98.75 109 LEU A O 1
ATOM 834 N N . ARG A 1 110 ? -0.726 -10.844 -5.23 1 98.62 110 ARG A N 1
ATOM 835 C CA . ARG A 1 110 ? -1.874 -9.953 -5.133 1 98.62 110 ARG A CA 1
ATOM 836 C C . ARG A 1 110 ? -3.156 -10.734 -4.867 1 98.62 110 ARG A C 1
ATOM 838 O O . ARG A 1 110 ? -3.486 -11.664 -5.609 1 98.62 110 ARG A O 1
ATOM 845 N N . LEU A 1 111 ? -3.867 -10.438 -3.842 1 98.31 111 LEU A N 1
ATOM 846 C CA . LEU A 1 111 ? -5.133 -11.055 -3.471 1 98.31 111 LEU A CA 1
ATOM 847 C C . LEU A 1 111 ? -6.234 -10.016 -3.348 1 98.31 111 LEU A C 1
ATOM 849 O O . LEU A 1 111 ? -6.102 -9.047 -2.594 1 98.31 111 LEU A O 1
ATOM 853 N N . VAL A 1 112 ? -7.27 -10.234 -4.043 1 97.5 112 VAL A N 1
ATOM 854 C CA . VAL A 1 112 ? -8.383 -9.289 -4.039 1 97.5 112 VAL A CA 1
ATOM 855 C C . VAL A 1 112 ? -9.664 -10 -3.611 1 97.5 112 VAL A C 1
ATOM 857 O O . VAL A 1 112 ? -10.047 -11.016 -4.207 1 97.5 112 VAL A O 1
ATOM 860 N N . SER A 1 113 ? -10.32 -9.508 -2.525 1 96.31 113 SER A N 1
ATOM 861 C CA . SER A 1 113 ? -11.609 -10.008 -2.061 1 96.31 113 SER A CA 1
ATOM 862 C C . SER A 1 113 ? -11.531 -11.484 -1.695 1 96.31 113 SER A C 1
ATOM 864 O O . SER A 1 113 ? -12.43 -12.258 -2.039 1 96.31 113 SER A O 1
ATOM 866 N N . CYS A 1 114 ? -10.422 -11.82 -1.06 1 95.69 114 CYS A N 1
ATOM 867 C CA . CYS A 1 114 ? -10.242 -13.188 -0.582 1 95.69 114 CYS A CA 1
ATOM 868 C C . CYS A 1 114 ? -10.484 -13.273 0.921 1 95.69 114 CYS A C 1
ATOM 870 O O . CYS A 1 114 ? -9.617 -12.891 1.714 1 95.69 114 CYS A O 1
ATOM 872 N N . PHE A 1 115 ? -11.531 -13.758 1.489 1 88 115 PHE A N 1
ATOM 873 C CA . PHE A 1 115 ? -11.992 -13.625 2.867 1 88 115 PHE A CA 1
ATOM 874 C C . PHE A 1 115 ? -11.312 -14.656 3.764 1 88 115 PHE A C 1
ATOM 876 O O . PHE A 1 115 ? -11.156 -14.43 4.965 1 88 115 PHE A O 1
ATOM 883 N N . GLN A 1 116 ? -10.867 -15.789 3.348 1 89.25 116 GLN A N 1
ATOM 884 C CA . GLN A 1 116 ? -10.273 -16.812 4.195 1 89.25 116 GLN A CA 1
ATOM 885 C C . GLN A 1 116 ? -8.914 -17.25 3.65 1 89.25 116 GLN A C 1
ATOM 887 O O . GLN A 1 116 ? -8.617 -18.453 3.609 1 89.25 116 GLN A O 1
ATOM 892 N N . ALA A 1 117 ? -8.172 -16.172 3.352 1 95.25 117 ALA A N 1
ATOM 893 C CA . ALA A 1 117 ? -6.906 -16.516 2.717 1 95.25 117 ALA A CA 1
ATOM 894 C C . ALA A 1 117 ? -5.832 -16.812 3.76 1 95.25 117 ALA A C 1
ATOM 896 O O . ALA A 1 117 ? -4.922 -17.609 3.516 1 95.25 117 ALA A O 1
ATOM 897 N N . PHE A 1 118 ? -5.871 -16.156 4.93 1 95.81 118 PHE A N 1
ATOM 898 C CA . PHE A 1 118 ? -4.848 -16.344 5.949 1 95.81 118 PHE A CA 1
ATOM 899 C C . PHE A 1 118 ? -5.402 -17.094 7.152 1 95.81 118 PHE A C 1
ATOM 901 O O . PHE A 1 118 ? -6.559 -16.891 7.535 1 95.81 118 PHE A O 1
ATOM 908 N N . SER A 1 119 ? -4.688 -18.016 7.688 1 95.31 119 SER A N 1
ATOM 909 C CA . SER A 1 119 ? -5.004 -18.797 8.875 1 95.31 119 SER A CA 1
ATOM 910 C C . SER A 1 119 ? -3.773 -19 9.75 1 95.31 119 SER A C 1
ATOM 912 O O . SER A 1 119 ? -2.643 -18.859 9.281 1 95.31 119 SER A O 1
ATOM 914 N N . PRO A 1 120 ? -3.994 -19.266 11.031 1 95.44 120 PRO A N 1
ATOM 915 C CA . PRO A 1 120 ? -2.844 -19.547 11.898 1 95.44 120 PRO A CA 1
ATOM 916 C C . PRO A 1 120 ? -1.94 -20.641 11.336 1 95.44 120 PRO A C 1
ATOM 918 O O . PRO A 1 120 ? -0.714 -20.531 11.422 1 95.44 120 PRO A O 1
ATOM 921 N N . ARG A 1 121 ? -2.586 -21.625 10.781 1 95.94 121 ARG A N 1
ATOM 922 C CA . ARG A 1 121 ? -1.813 -22.719 10.195 1 95.94 121 ARG A CA 1
ATOM 923 C C . ARG A 1 121 ? -0.946 -22.203 9.047 1 95.94 121 ARG A C 1
ATOM 925 O O . ARG A 1 121 ? 0.237 -22.547 8.961 1 95.94 121 ARG A O 1
ATOM 932 N N . LEU A 1 122 ? -1.475 -21.438 8.148 1 97.25 122 LEU A N 1
ATOM 933 C CA . LEU A 1 122 ? -0.726 -20.891 7.023 1 97.25 122 LEU A CA 1
ATOM 934 C C . LEU A 1 122 ? 0.407 -19.984 7.508 1 97.25 122 LEU A C 1
ATOM 936 O O . LEU A 1 122 ? 1.518 -20.031 6.973 1 97.25 122 LEU A O 1
ATOM 940 N N . ILE A 1 123 ? 0.096 -19.219 8.492 1 97.31 123 ILE A N 1
ATOM 941 C CA . ILE A 1 123 ? 1.1 -18.312 9.047 1 97.31 123 ILE A CA 1
ATOM 942 C C . ILE A 1 123 ? 2.273 -19.109 9.594 1 97.31 123 ILE A C 1
ATOM 944 O O . ILE A 1 123 ? 3.434 -18.734 9.422 1 97.31 123 ILE A O 1
ATOM 948 N N . ASN A 1 124 ? 1.996 -20.203 10.266 1 96.81 124 ASN A N 1
ATOM 949 C CA . ASN A 1 124 ? 3.055 -21.078 10.758 1 96.81 124 ASN A CA 1
ATOM 950 C C . ASN A 1 124 ? 3.92 -21.609 9.617 1 96.81 124 ASN A C 1
ATOM 952 O O . ASN A 1 124 ? 5.145 -21.672 9.742 1 96.81 124 ASN A O 1
ATOM 956 N N . VAL A 1 125 ? 3.336 -21.953 8.586 1 96.31 125 VAL A N 1
ATOM 957 C CA . VAL A 1 125 ? 4.059 -22.453 7.422 1 96.31 125 VAL A CA 1
ATOM 958 C C . VAL A 1 125 ? 4.969 -21.359 6.875 1 96.31 125 VAL A C 1
ATOM 960 O O . VAL A 1 125 ? 6.133 -21.609 6.551 1 96.31 125 VAL A O 1
ATOM 963 N N . ILE A 1 126 ? 4.453 -20.125 6.809 1 96.88 126 ILE A N 1
ATOM 964 C CA . ILE A 1 126 ? 5.211 -19 6.297 1 96.88 126 ILE A CA 1
ATOM 965 C C . ILE A 1 126 ? 6.418 -18.734 7.195 1 96.88 126 ILE A C 1
ATOM 967 O O . ILE A 1 126 ? 7.516 -18.453 6.707 1 96.88 126 ILE A O 1
ATOM 971 N N . ARG A 1 127 ? 6.25 -18.891 8.461 1 96 127 ARG A N 1
ATOM 972 C CA . ARG A 1 127 ? 7.336 -18.688 9.414 1 96 127 ARG A CA 1
ATOM 973 C C . ARG A 1 127 ? 8.422 -19.734 9.234 1 96 127 ARG A C 1
ATOM 975 O O . ARG A 1 127 ? 9.617 -19.438 9.344 1 96 127 ARG A O 1
ATOM 982 N N . GLU A 1 128 ? 7.992 -20.922 8.938 1 96.06 128 GLU A N 1
ATOM 983 C CA . GLU A 1 128 ? 8.922 -22.031 8.797 1 96.06 128 GLU A CA 1
ATOM 984 C C . GLU A 1 128 ? 9.656 -21.984 7.461 1 96.06 128 GLU A C 1
ATOM 986 O O . GLU A 1 128 ? 10.781 -22.469 7.352 1 96.06 128 GLU A O 1
ATOM 991 N N . SER A 1 129 ? 9.016 -21.5 6.48 1 96.31 129 SER A N 1
ATOM 992 C CA . SER A 1 129 ? 9.578 -21.375 5.141 1 96.31 129 SER A CA 1
ATOM 993 C C . SER A 1 129 ? 9.398 -19.969 4.59 1 96.31 129 SER A C 1
ATOM 995 O O . SER A 1 129 ? 8.445 -19.703 3.846 1 96.31 129 SER A O 1
ATOM 997 N N . PRO A 1 130 ? 10.289 -19.062 4.941 1 94.69 130 PRO A N 1
ATOM 998 C CA . PRO A 1 130 ? 10.148 -17.656 4.574 1 94.69 130 PRO A CA 1
ATOM 999 C C . PRO A 1 130 ? 10.039 -17.438 3.064 1 94.69 130 PRO A C 1
ATOM 1001 O O . PRO A 1 130 ? 10.586 -18.234 2.289 1 94.69 130 PRO A O 1
ATOM 1004 N N . LEU A 1 131 ? 9.305 -16.422 2.709 1 95.88 131 LEU A N 1
ATOM 1005 C CA . LEU A 1 131 ? 9.133 -16.031 1.316 1 95.88 131 LEU A CA 1
ATOM 1006 C C . LEU A 1 131 ? 10.273 -15.125 0.866 1 95.88 131 LEU A C 1
ATOM 1008 O O . LEU A 1 131 ? 10.102 -13.906 0.746 1 95.88 131 LEU A O 1
ATOM 1012 N N . LEU A 1 132 ? 11.367 -15.664 0.425 1 95.19 132 LEU A N 1
ATOM 1013 C CA . LEU A 1 132 ? 12.656 -14.992 0.285 1 95.19 132 LEU A CA 1
ATOM 1014 C C . LEU A 1 132 ? 12.68 -14.125 -0.972 1 95.19 132 LEU A C 1
ATOM 1016 O O . LEU A 1 132 ? 13.5 -13.211 -1.084 1 95.19 132 LEU A O 1
ATOM 1020 N N . GLU A 1 133 ? 11.812 -14.477 -1.93 1 96.88 133 GLU A N 1
ATOM 1021 C CA . GLU A 1 133 ? 11.867 -13.75 -3.193 1 96.88 133 GLU A CA 1
ATOM 1022 C C . GLU A 1 133 ? 10.727 -12.734 -3.299 1 96.88 133 GLU A C 1
ATOM 1024 O O . GLU A 1 133 ? 10.688 -11.938 -4.238 1 96.88 133 GLU A O 1
ATOM 1029 N N . LEU A 1 134 ? 9.852 -12.711 -2.309 1 97.81 134 LEU A N 1
ATOM 1030 C CA . LEU A 1 134 ? 8.68 -11.844 -2.393 1 97.81 134 LEU A CA 1
ATOM 1031 C C . LEU A 1 134 ? 9.086 -10.375 -2.285 1 97.81 134 LEU A C 1
ATOM 1033 O O . LEU A 1 134 ? 9.742 -9.977 -1.318 1 97.81 134 LEU A O 1
ATOM 1037 N N . ARG A 1 135 ? 8.633 -9.562 -3.252 1 97.62 135 ARG A N 1
ATOM 1038 C CA . ARG A 1 135 ? 8.984 -8.148 -3.32 1 97.62 135 ARG A CA 1
ATOM 1039 C C . ARG A 1 135 ? 7.754 -7.262 -3.158 1 97.62 135 ARG A C 1
ATOM 1041 O O . ARG A 1 135 ? 7.859 -6.121 -2.701 1 97.62 135 ARG A O 1
ATOM 1048 N N . SER A 1 136 ? 6.699 -7.809 -3.586 1 98.44 136 SER A N 1
ATOM 1049 C CA . SER A 1 136 ? 5.469 -7.023 -3.584 1 98.44 136 SER A CA 1
ATOM 1050 C C . SER A 1 136 ? 4.293 -7.848 -3.066 1 98.44 136 SER A C 1
ATOM 1052 O O . SER A 1 136 ? 4.07 -8.977 -3.516 1 98.44 136 SER A O 1
ATOM 1054 N N . LEU A 1 137 ? 3.562 -7.297 -2.086 1 98.56 137 LEU A N 1
ATOM 1055 C CA . LEU A 1 137 ? 2.357 -7.895 -1.521 1 98.56 137 LEU A CA 1
ATOM 1056 C C . LEU A 1 137 ? 1.191 -6.91 -1.57 1 98.56 137 LEU A C 1
ATOM 1058 O O . LEU A 1 137 ? 1.279 -5.809 -1.021 1 98.56 137 LEU A O 1
ATOM 1062 N N . ASP A 1 138 ? 0.175 -7.281 -2.225 1 98.62 138 ASP A N 1
ATOM 1063 C CA . ASP A 1 138 ? -1.009 -6.441 -2.391 1 98.62 138 ASP A CA 1
ATOM 1064 C C . ASP A 1 138 ? -2.264 -7.164 -1.903 1 98.62 138 ASP A C 1
ATOM 1066 O O . ASP A 1 138 ? -2.652 -8.188 -2.463 1 98.62 138 ASP A O 1
ATOM 1070 N N . LEU A 1 139 ? -2.85 -6.664 -0.919 1 98.25 139 LEU A N 1
ATOM 1071 C CA . LEU A 1 139 ? -4.074 -7.215 -0.35 1 98.25 139 LEU A CA 1
ATOM 1072 C C . LEU A 1 139 ? -5.215 -6.211 -0.438 1 98.25 139 LEU A C 1
ATOM 1074 O O . LEU A 1 139 ? -5.082 -5.074 0.018 1 98.25 139 LEU A O 1
ATOM 1078 N N . ASP A 1 140 ? -6.277 -6.621 -1.007 1 97.69 140 ASP A N 1
ATOM 1079 C CA . ASP A 1 140 ? -7.461 -5.781 -1.153 1 97.69 140 ASP A CA 1
ATOM 1080 C C . ASP A 1 140 ? -8.727 -6.535 -0.744 1 97.69 140 ASP A C 1
ATOM 1082 O O . ASP A 1 140 ? -9.07 -7.547 -1.354 1 97.69 140 ASP A O 1
ATOM 1086 N N . ASP A 1 141 ? -9.43 -5.941 0.239 1 96.12 141 ASP A N 1
ATOM 1087 C CA . ASP A 1 141 ? -10.648 -6.586 0.717 1 96.12 141 ASP A CA 1
ATOM 1088 C C . ASP A 1 141 ? -10.391 -8.047 1.074 1 96.12 141 ASP A C 1
ATOM 1090 O O . ASP A 1 141 ? -11.125 -8.938 0.64 1 96.12 141 ASP A O 1
ATOM 1094 N N . THR A 1 142 ? -9.234 -8.289 1.655 1 96.44 142 THR A N 1
ATOM 1095 C CA . THR A 1 142 ? -8.781 -9.586 2.131 1 96.44 142 THR A CA 1
ATOM 1096 C C . THR A 1 142 ? -8.398 -9.516 3.607 1 96.44 142 THR A C 1
ATOM 1098 O O . THR A 1 142 ? -7.445 -8.828 3.977 1 96.44 142 THR A O 1
ATOM 1101 N N . TYR A 1 143 ? -9.141 -10.203 4.406 1 93.44 143 TYR A N 1
ATOM 1102 C CA . TYR A 1 143 ? -9.008 -10.047 5.852 1 93.44 143 TYR A CA 1
ATOM 1103 C C . TYR A 1 143 ? -7.68 -10.617 6.344 1 93.44 143 TYR A C 1
ATOM 1105 O O . TYR A 1 143 ? -7.312 -11.742 5.992 1 93.44 143 TYR A O 1
ATOM 1113 N N . ILE A 1 144 ? -7.008 -9.844 7.113 1 95 144 ILE A N 1
ATOM 1114 C CA . ILE A 1 144 ? -5.773 -10.25 7.777 1 95 144 ILE A CA 1
ATOM 1115 C C . ILE A 1 144 ? -5.613 -9.469 9.086 1 95 144 ILE A C 1
ATOM 1117 O O . ILE A 1 144 ? -5.91 -8.273 9.141 1 95 144 ILE A O 1
ATOM 1121 N N . THR A 1 145 ? -5.32 -10.117 10.141 1 93.44 145 THR A N 1
ATOM 1122 C CA . THR A 1 145 ? -5.074 -9.43 11.406 1 93.44 145 THR A CA 1
ATOM 1123 C C . THR A 1 145 ? -3.701 -8.758 11.391 1 93.44 145 THR A C 1
ATOM 1125 O O . THR A 1 145 ? -2.836 -9.117 10.594 1 93.44 145 THR A O 1
ATOM 1128 N N . VAL A 1 146 ? -3.516 -7.801 12.297 1 94.19 146 VAL A N 1
ATOM 1129 C CA . VAL A 1 146 ? -2.229 -7.125 12.422 1 94.19 146 VAL A CA 1
ATOM 1130 C C . VAL A 1 146 ? -1.144 -8.141 12.773 1 94.19 146 VAL A C 1
ATOM 1132 O O . VAL A 1 146 ? -0.04 -8.094 12.227 1 94.19 146 VAL A O 1
ATOM 1135 N N . GLY A 1 147 ? -1.482 -9.039 13.617 1 93.81 147 GLY A N 1
ATOM 1136 C CA . GLY A 1 147 ? -0.534 -10.078 13.984 1 93.81 147 GLY A CA 1
ATOM 1137 C C . GLY A 1 147 ? -0.128 -10.961 12.812 1 93.81 147 GLY A C 1
ATOM 1138 O O . GLY A 1 147 ? 1.05 -11.281 12.656 1 93.81 147 GLY A O 1
ATOM 1139 N N . GLU A 1 148 ? -1.064 -11.406 12.039 1 94.94 148 GLU A N 1
ATOM 1140 C CA . GLU A 1 148 ? -0.779 -12.227 10.859 1 94.94 148 GLU A CA 1
ATOM 1141 C C . GLU A 1 148 ? 0.065 -11.461 9.844 1 94.94 148 GLU A C 1
ATOM 1143 O O . GLU A 1 148 ? 1.036 -12 9.312 1 94.94 148 GLU A O 1
ATOM 1148 N N . LEU A 1 149 ? -0.303 -10.211 9.617 1 96.25 149 LEU A N 1
ATOM 1149 C CA . LEU A 1 149 ? 0.469 -9.383 8.703 1 96.25 149 LEU A CA 1
ATOM 1150 C C . LEU A 1 149 ? 1.908 -9.234 9.188 1 96.25 149 LEU A C 1
ATOM 1152 O O . LEU A 1 149 ? 2.846 -9.328 8.391 1 96.25 149 LEU A O 1
ATOM 1156 N N . THR A 1 150 ? 2.076 -9.031 10.453 1 95.44 150 THR A N 1
ATOM 1157 C CA . THR A 1 150 ? 3.402 -8.914 11.047 1 95.44 150 THR A CA 1
ATOM 1158 C C . THR A 1 150 ? 4.23 -10.172 10.781 1 95.44 150 THR A C 1
ATOM 1160 O O . THR A 1 150 ? 5.391 -10.078 10.375 1 95.44 150 THR A O 1
ATOM 1163 N N . ALA A 1 151 ? 3.637 -11.289 10.984 1 95.88 151 ALA A N 1
ATOM 1164 C CA . ALA A 1 151 ? 4.32 -12.562 10.758 1 95.88 151 ALA A CA 1
ATOM 1165 C C . ALA A 1 151 ? 4.738 -12.711 9.297 1 95.88 151 ALA A C 1
ATOM 1167 O O . ALA A 1 151 ? 5.84 -13.18 9.008 1 95.88 151 ALA A O 1
ATOM 1168 N N . VAL A 1 152 ? 3.898 -12.281 8.414 1 96.62 152 VAL A N 1
ATOM 1169 C CA . VAL A 1 152 ? 4.203 -12.352 6.988 1 96.62 152 VAL A CA 1
ATOM 1170 C C . VAL A 1 152 ? 5.379 -11.43 6.668 1 96.62 152 VAL A C 1
ATOM 1172 O O . VAL A 1 152 ? 6.34 -11.844 6.016 1 96.62 152 VAL A O 1
ATOM 1175 N N . LEU A 1 153 ? 5.305 -10.234 7.184 1 96.25 153 LEU A N 1
ATOM 1176 C CA . LEU A 1 153 ? 6.336 -9.234 6.906 1 96.25 153 LEU A CA 1
ATOM 1177 C C . LEU A 1 153 ? 7.691 -9.703 7.426 1 96.25 153 LEU A C 1
ATOM 1179 O O . LEU A 1 153 ? 8.719 -9.492 6.773 1 96.25 153 LEU A O 1
ATOM 1183 N N . GLU A 1 154 ? 7.691 -10.328 8.539 1 95.25 154 GLU A N 1
ATOM 1184 C CA . GLU A 1 154 ? 8.922 -10.828 9.141 1 95.25 154 GLU A CA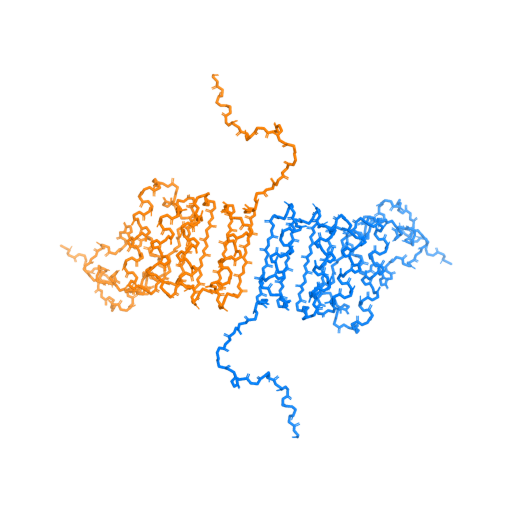 1
ATOM 1185 C C . GLU A 1 154 ? 9.523 -11.953 8.312 1 95.25 154 GLU A C 1
ATOM 1187 O O . GLU A 1 154 ? 10.719 -12.25 8.43 1 95.25 154 GLU A O 1
ATOM 1192 N N . SER A 1 155 ? 8.695 -12.57 7.492 1 96.19 155 SER A N 1
ATOM 1193 C CA . SER A 1 155 ? 9.133 -13.719 6.695 1 96.19 155 SER A CA 1
ATOM 1194 C C . SER A 1 155 ? 9.43 -13.305 5.258 1 96.19 155 SER A C 1
ATOM 1196 O O . SER A 1 155 ? 9.602 -14.156 4.387 1 96.19 155 SER A O 1
ATOM 1198 N N . CYS A 1 156 ? 9.438 -12.023 4.973 1 95.81 156 CYS A N 1
ATOM 1199 C CA . CYS A 1 156 ? 9.688 -11.5 3.631 1 95.81 156 CYS A CA 1
ATOM 1200 C C . CYS A 1 156 ? 10.82 -10.484 3.641 1 95.81 156 CYS A C 1
ATOM 1202 O O . CYS A 1 156 ? 10.57 -9.281 3.531 1 95.81 156 CYS A O 1
ATOM 1204 N N . PRO A 1 157 ? 12.047 -10.898 3.635 1 93.75 157 PRO A N 1
ATOM 1205 C CA . PRO A 1 157 ? 13.195 -10.008 3.816 1 93.75 157 PRO A CA 1
ATOM 1206 C C . PRO A 1 157 ? 13.406 -9.07 2.631 1 93.75 157 PRO A C 1
ATOM 1208 O O . PRO A 1 157 ? 14.055 -8.023 2.77 1 93.75 157 PRO A O 1
ATOM 1211 N N . LEU A 1 158 ? 12.859 -9.406 1.466 1 94.5 158 LEU A N 1
ATOM 1212 C CA . LEU A 1 158 ? 13.125 -8.586 0.286 1 94.5 158 LEU A CA 1
ATOM 1213 C C . LEU A 1 158 ? 11.898 -7.758 -0.082 1 94.5 158 LEU A C 1
ATOM 1215 O O . LEU A 1 158 ? 11.867 -7.133 -1.145 1 94.5 158 LEU A O 1
ATOM 1219 N N . LEU A 1 159 ? 10.914 -7.742 0.759 1 96 159 LEU A N 1
ATOM 1220 C CA . LEU A 1 159 ? 9.68 -7.035 0.449 1 96 159 LEU A CA 1
ATOM 1221 C C . LEU A 1 159 ? 9.938 -5.543 0.269 1 96 159 LEU A C 1
ATOM 1223 O O . LEU A 1 159 ? 10.531 -4.902 1.138 1 96 159 LEU A O 1
ATOM 1227 N N . GLU A 1 160 ? 9.461 -4.973 -0.839 1 96 160 GLU A N 1
ATOM 1228 C CA . GLU A 1 160 ? 9.656 -3.568 -1.18 1 96 160 GLU A CA 1
ATOM 1229 C C . GLU A 1 160 ? 8.336 -2.809 -1.189 1 96 160 GLU A C 1
ATOM 1231 O O . GLU A 1 160 ? 8.289 -1.632 -0.826 1 96 160 GLU A O 1
ATOM 1236 N N . VAL A 1 161 ? 7.375 -3.512 -1.6 1 97.81 161 VAL A N 1
ATOM 1237 C CA . VAL A 1 161 ? 6.078 -2.865 -1.772 1 97.81 161 VAL A CA 1
ATOM 1238 C C . VAL A 1 161 ? 5.016 -3.617 -0.975 1 97.81 161 VAL A C 1
ATOM 1240 O O . VAL A 1 161 ? 4.875 -4.836 -1.108 1 97.81 161 VAL A O 1
ATOM 1243 N N . LEU A 1 162 ? 4.324 -2.902 -0.153 1 98.06 162 LEU A N 1
ATOM 1244 C CA . LEU A 1 162 ? 3.18 -3.422 0.586 1 98.06 162 LEU A CA 1
ATOM 1245 C C . LEU A 1 162 ? 1.957 -2.533 0.388 1 98.06 162 LEU A C 1
ATOM 1247 O O . LEU A 1 162 ? 2.021 -1.321 0.605 1 98.06 162 LEU A O 1
ATOM 1251 N N . ARG A 1 163 ? 0.926 -3.141 -0.057 1 98.25 163 ARG A N 1
ATOM 1252 C CA . ARG A 1 163 ? -0.343 -2.434 -0.192 1 98.25 163 ARG A CA 1
ATOM 1253 C C . ARG A 1 163 ? -1.467 -3.186 0.513 1 98.25 163 ARG A C 1
ATOM 1255 O O . ARG A 1 163 ? -1.689 -4.367 0.248 1 98.25 163 ARG A O 1
ATOM 1262 N N . VAL A 1 164 ? -2.111 -2.559 1.34 1 97.75 164 VAL A N 1
ATOM 1263 C CA . VAL A 1 164 ? -3.246 -3.123 2.064 1 97.75 164 VAL A CA 1
ATOM 1264 C C . VAL A 1 164 ? -4.438 -2.174 1.977 1 97.75 164 VAL A C 1
ATOM 1266 O O . VAL A 1 164 ? -4.32 -0.987 2.287 1 97.75 164 VAL A O 1
ATOM 1269 N N . HIS A 1 165 ? -5.508 -2.693 1.502 1 97.12 165 HIS A N 1
ATOM 1270 C CA . HIS A 1 165 ? -6.723 -1.896 1.37 1 97.12 165 HIS A CA 1
ATOM 1271 C C . HIS A 1 165 ? -7.926 -2.627 1.956 1 97.12 165 HIS A C 1
ATOM 1273 O O . HIS A 1 165 ? -8.32 -3.686 1.458 1 97.12 165 HIS A O 1
ATOM 1279 N N . ASN A 1 166 ? -8.516 -2.062 2.982 1 95 166 ASN A N 1
ATOM 1280 C CA . ASN A 1 166 ? -9.742 -2.57 3.578 1 95 166 ASN A CA 1
ATOM 1281 C C . ASN A 1 166 ? -9.586 -4.012 4.051 1 95 166 ASN A C 1
ATOM 1283 O O . ASN A 1 166 ? -10.414 -4.867 3.736 1 95 166 ASN A O 1
ATOM 1287 N N . CYS A 1 167 ? -8.539 -4.215 4.832 1 93.75 167 CYS A N 1
ATOM 1288 C CA . CYS A 1 167 ? -8.266 -5.598 5.207 1 93.75 167 CYS A CA 1
ATOM 1289 C C . CYS A 1 167 ? -8.406 -5.793 6.711 1 93.75 167 CYS A C 1
ATOM 1291 O O . CYS A 1 167 ? -8.562 -6.918 7.184 1 93.75 167 CYS A O 1
ATOM 1293 N N . PHE A 1 168 ? -8.258 -4.699 7.426 1 87.81 168 PHE A N 1
ATOM 1294 C CA . PHE A 1 168 ? -8.273 -4.84 8.875 1 87.81 168 PHE A CA 1
ATOM 1295 C C . PHE A 1 168 ? -9.695 -4.754 9.414 1 87.81 168 PHE A C 1
ATOM 1297 O O . PHE A 1 168 ? -10.539 -4.0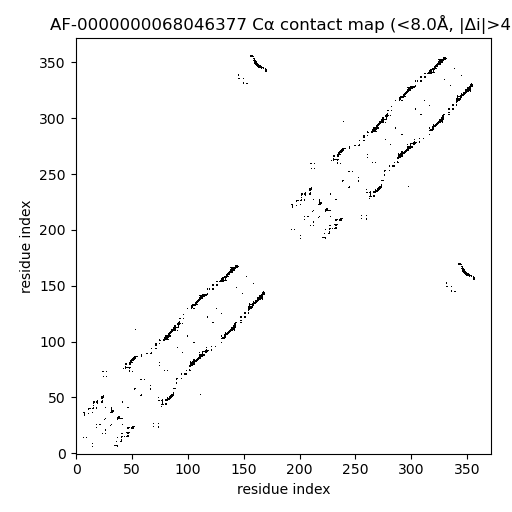62 8.844 1 87.81 168 PHE A O 1
ATOM 1304 N N . GLU A 1 169 ? -9.984 -5.66 10.32 1 76.75 169 GLU A N 1
ATOM 1305 C CA . GLU A 1 169 ? -11.297 -5.586 10.953 1 76.75 169 GLU A CA 1
ATOM 1306 C C . GLU A 1 169 ? -11.492 -4.25 11.672 1 76.75 169 GLU A C 1
ATOM 1308 O O . GLU A 1 169 ? -10.602 -3.791 12.391 1 76.75 169 GLU A O 1
ATOM 1313 N N . ILE A 1 170 ? -12.359 -3.439 11.211 1 62.97 170 ILE A N 1
ATOM 1314 C CA . ILE A 1 170 ? -12.695 -2.195 11.898 1 62.97 170 ILE A CA 1
ATOM 1315 C C . ILE A 1 170 ? -13.594 -2.494 13.094 1 62.97 170 ILE A C 1
ATOM 1317 O O . ILE A 1 170 ? -14.594 -3.205 12.969 1 62.97 170 ILE A O 1
ATOM 1321 N N . TYR A 1 171 ? -12.93 -2.541 14.258 1 52.38 171 TYR A N 1
ATOM 1322 C CA . TYR A 1 171 ? -13.742 -2.715 15.453 1 52.38 171 TYR A CA 1
ATOM 1323 C C . TYR A 1 171 ? -14.75 -1.581 15.602 1 52.38 171 TYR A C 1
ATOM 1325 O O . TYR A 1 171 ? -14.375 -0.409 15.656 1 52.38 171 TYR A O 1
ATOM 1333 N N . ASN A 1 172 ? -15.719 -1.442 14.812 1 48.44 172 ASN A N 1
ATOM 1334 C CA . ASN A 1 172 ? -16.75 -0.49 15.203 1 48.44 172 ASN A CA 1
ATOM 1335 C C . ASN A 1 172 ? -17.375 -0.858 16.547 1 48.44 172 ASN A C 1
ATOM 1337 O O . ASN A 1 172 ? -17.656 -2.029 16.797 1 48.44 172 ASN A O 1
ATOM 1341 N N . ASP A 1 173 ? -17.016 -0.24 17.578 1 43.81 173 ASP A N 1
ATOM 1342 C CA . ASP A 1 173 ? -17.766 -0.365 18.812 1 43.81 173 ASP A CA 1
ATOM 1343 C C . ASP A 1 173 ? -19.25 -0.592 18.547 1 43.81 173 ASP A C 1
ATOM 1345 O O . ASP A 1 173 ? -20 -0.935 19.453 1 43.81 173 ASP A O 1
ATOM 1349 N N . ASP A 1 174 ? -19.891 0.092 17.609 1 41.56 174 ASP A N 1
ATOM 1350 C CA . ASP A 1 174 ? -21.312 -0.214 17.5 1 41.56 174 ASP A CA 1
ATOM 1351 C C . ASP A 1 174 ? -21.531 -1.675 17.109 1 41.56 174 ASP A C 1
ATOM 1353 O O . ASP A 1 174 ? -21.234 -2.078 15.984 1 41.56 174 ASP A O 1
ATOM 1357 N N . GLU A 1 175 ? -21.391 -2.729 17.875 1 38.25 175 GLU A N 1
ATOM 1358 C CA . GLU A 1 175 ? -21.891 -4.098 17.859 1 38.25 175 GLU A CA 1
ATOM 1359 C C . GLU A 1 175 ? -23.203 -4.195 17.078 1 38.25 175 GLU A C 1
ATOM 1361 O O . GLU A 1 175 ? -23.719 -5.293 16.844 1 38.25 175 GLU A O 1
ATOM 1366 N N . HIS A 1 176 ? -24.312 -3.287 17.188 1 36 176 HIS A N 1
ATOM 1367 C CA . HIS A 1 176 ? -25.594 -3.666 16.609 1 36 176 HIS A CA 1
ATOM 1368 C C . HIS A 1 176 ? -25.516 -3.715 15.086 1 36 176 HIS A C 1
ATOM 1370 O O . HIS A 1 176 ? -26.531 -3.82 14.406 1 36 176 HIS A O 1
ATOM 1376 N N . ALA A 1 177 ? -24.734 -3.137 14.391 1 35.16 177 ALA A N 1
ATOM 1377 C CA . ALA A 1 177 ? -25.031 -3.311 12.977 1 35.16 177 ALA A CA 1
ATOM 1378 C C . ALA A 1 177 ? -24.703 -4.727 12.516 1 35.16 177 ALA A C 1
ATOM 1380 O O . ALA A 1 177 ? -23.578 -5.191 12.664 1 35.16 177 ALA A O 1
ATOM 1381 N N . CYS A 1 178 ? -25.672 -5.707 12.477 1 31.5 178 CYS A N 1
ATOM 1382 C CA . CYS A 1 178 ? -25.781 -7.02 11.844 1 31.5 178 CYS A CA 1
ATOM 1383 C C . CYS A 1 178 ? -25.016 -7.059 10.523 1 31.5 178 CYS A C 1
ATOM 1385 O O . CYS A 1 178 ? -24.969 -6.062 9.797 1 31.5 178 CYS A O 1
ATOM 1387 N N . PRO A 1 179 ? -24.156 -8.039 10.172 1 34.09 179 PRO A N 1
ATOM 1388 C CA . PRO A 1 179 ? -23.797 -8.242 8.773 1 34.09 179 PRO A CA 1
ATOM 1389 C C . PRO A 1 179 ? -24.953 -7.914 7.816 1 34.09 179 PRO A C 1
ATOM 1391 O O . PRO A 1 179 ? -26.109 -8.156 8.141 1 34.09 179 PRO A O 1
ATOM 1394 N N . ALA A 1 180 ? -24.969 -6.836 7.051 1 31.73 180 ALA A N 1
ATOM 1395 C CA . ALA A 1 180 ? -26.016 -6.734 6.035 1 31.73 180 ALA A CA 1
ATOM 1396 C C . ALA A 1 180 ? -26.469 -8.117 5.57 1 31.73 180 ALA A C 1
ATOM 1398 O O . ALA A 1 180 ? -25.703 -8.836 4.91 1 31.73 180 ALA A O 1
ATOM 1399 N N . SER A 1 181 ? -27.094 -8.961 6.383 1 29.27 181 SER A N 1
ATOM 1400 C CA . SER A 1 181 ? -27.906 -10.062 5.883 1 29.27 181 SER A CA 1
ATOM 1401 C C . SER A 1 181 ? -28.688 -9.641 4.637 1 29.27 181 SER A C 1
ATOM 1403 O O . SER A 1 181 ? -29.203 -8.531 4.566 1 29.27 181 SER A O 1
ATOM 1405 N N . GLU A 1 182 ? -28.359 -10.07 3.414 1 31.94 182 GLU A N 1
ATOM 1406 C CA . GLU A 1 182 ? -29.266 -10.141 2.279 1 31.94 182 GLU A CA 1
ATOM 1407 C C . GLU A 1 182 ? -30.703 -10.367 2.742 1 31.94 182 GLU A C 1
ATOM 1409 O O . GLU A 1 182 ? -31.047 -11.453 3.201 1 31.94 182 GLU A O 1
ATOM 1414 N N . ILE A 1 183 ? -31.344 -9.516 3.4 1 30.31 183 ILE A N 1
ATOM 1415 C CA . ILE A 1 183 ? -32.812 -9.562 3.504 1 30.31 183 ILE A CA 1
ATOM 1416 C C . ILE A 1 183 ? -33.406 -9.781 2.123 1 30.31 183 ILE A C 1
ATOM 1418 O O . ILE A 1 183 ? -33.312 -8.914 1.25 1 30.31 183 ILE A O 1
ATOM 1422 N N . ARG A 1 184 ? -33.438 -11.07 1.617 1 25.97 184 ARG A N 1
ATOM 1423 C CA . ARG A 1 184 ? -34.375 -11.531 0.616 1 25.97 184 ARG A CA 1
ATOM 1424 C C . ARG A 1 184 ? -35.812 -11.148 0.994 1 25.97 184 ARG A C 1
ATOM 1426 O O . ARG A 1 184 ? -36.25 -11.367 2.127 1 25.97 184 ARG A O 1
ATOM 1433 N N . PRO A 1 185 ? -36.25 -10.07 0.421 1 30.09 185 PRO A N 1
ATOM 1434 C CA . PRO A 1 185 ? -37.688 -9.945 0.559 1 30.09 185 PRO A CA 1
ATOM 1435 C C . PRO A 1 185 ? -38.438 -11.281 0.419 1 30.09 185 PRO A C 1
ATOM 1437 O O . PRO A 1 185 ? -37.969 -12.156 -0.322 1 30.09 185 PRO A O 1
ATOM 1440 N N . ASP A 1 186 ? -39.188 -11.68 1.411 1 23.88 186 ASP A N 1
ATOM 1441 C CA . ASP A 1 186 ? -40.25 -12.586 1.072 1 23.88 186 ASP A CA 1
ATOM 1442 C C . ASP A 1 186 ? -41.156 -11.977 0.003 1 23.88 186 ASP A C 1
ATOM 1444 O O . ASP A 1 186 ? -41.438 -10.781 0.022 1 23.88 186 ASP A O 1
ATOM 1448 N N . MET B 1 1 ? -5.484 56.062 -5.254 1 31.55 1 MET B N 1
ATOM 1449 C CA . MET B 1 1 ? -6.227 55.125 -6.117 1 31.55 1 MET B CA 1
ATOM 1450 C C . MET B 1 1 ? -6.355 53.75 -5.473 1 31.55 1 MET B C 1
ATOM 1452 O O . MET B 1 1 ? -5.367 53.031 -5.344 1 31.55 1 MET B O 1
ATOM 1456 N N . GLY B 1 2 ? -6.922 53.562 -4.379 1 37.91 2 GLY B N 1
ATOM 1457 C CA . GLY B 1 2 ? -7.059 52.562 -3.334 1 37.91 2 GLY B CA 1
ATOM 1458 C C . GLY B 1 2 ? -7.594 51.25 -3.844 1 37.91 2 GLY B C 1
ATOM 1459 O O . GLY B 1 2 ? -8.734 51.156 -4.301 1 37.91 2 GLY B O 1
ATOM 1460 N N . GLU B 1 3 ? -6.855 50.531 -4.777 1 40.97 3 GLU B N 1
ATOM 1461 C CA . GLU B 1 3 ? -7.219 49.375 -5.551 1 40.97 3 GLU B CA 1
ATOM 1462 C C . GLU B 1 3 ? -8.148 48.438 -4.758 1 40.97 3 GLU B C 1
ATOM 1464 O O . GLU B 1 3 ? -7.73 47.844 -3.762 1 40.97 3 GLU B O 1
ATOM 1469 N N . ASN B 1 4 ? -9.297 48.719 -4.535 1 45.16 4 ASN B N 1
ATOM 1470 C CA . ASN B 1 4 ? -10.562 48.219 -4.008 1 45.16 4 ASN B CA 1
ATOM 1471 C C . ASN B 1 4 ? -10.836 46.781 -4.457 1 45.16 4 ASN B C 1
ATOM 1473 O O . ASN B 1 4 ? -11.391 46.562 -5.531 1 45.16 4 ASN B O 1
ATOM 1477 N N . ASP B 1 5 ? -9.844 45.906 -4.543 1 47.75 5 ASP B N 1
ATOM 1478 C CA . ASP B 1 5 ? -9.719 44.625 -5.227 1 47.75 5 ASP B CA 1
ATOM 1479 C C . ASP B 1 5 ? -10.922 43.75 -4.945 1 47.75 5 ASP B C 1
ATOM 1481 O O . ASP B 1 5 ? -11.484 43.781 -3.85 1 47.75 5 ASP B O 1
ATOM 1485 N N . ALA B 1 6 ? -11.578 43.312 -6.02 1 52.59 6 ALA B N 1
ATOM 1486 C CA . ALA B 1 6 ? -12.695 42.375 -6.199 1 52.59 6 ALA B CA 1
ATOM 1487 C C . ALA B 1 6 ? -12.742 41.344 -5.078 1 52.59 6 ALA B C 1
ATOM 1489 O O . ALA B 1 6 ? -13.812 40.844 -4.73 1 52.59 6 ALA B O 1
ATOM 1490 N N . ALA B 1 7 ? -11.555 40.969 -4.652 1 57.78 7 ALA B N 1
ATOM 1491 C CA . ALA B 1 7 ? -11.539 39.906 -3.635 1 57.78 7 ALA B CA 1
ATOM 1492 C C . ALA B 1 7 ? -11.961 40.469 -2.275 1 57.78 7 ALA B C 1
ATOM 1494 O O . ALA B 1 7 ? -12.328 39.688 -1.377 1 57.78 7 ALA B O 1
ATOM 1495 N N . SER B 1 8 ? -11.805 41.812 -2.059 1 58.44 8 SER B N 1
ATOM 1496 C CA . SER B 1 8 ? -12.219 42.438 -0.814 1 58.44 8 SER B CA 1
ATOM 1497 C C . SER B 1 8 ? -13.734 42.344 -0.619 1 58.44 8 SER B C 1
ATOM 1499 O O . SER B 1 8 ? -14.227 42.531 0.496 1 58.44 8 SER B O 1
ATOM 1501 N N . LEU B 1 9 ? -14.305 42 -1.685 1 63.03 9 LEU B N 1
ATOM 1502 C CA . LEU B 1 9 ? -15.758 42 -1.584 1 63.03 9 LEU B CA 1
ATOM 1503 C C . LEU B 1 9 ? -16.312 40.594 -1.376 1 63.03 9 LEU B C 1
ATOM 1505 O O . LEU B 1 9 ? -17.5 40.438 -1.118 1 63.03 9 LEU B O 1
ATOM 1509 N N . LEU B 1 10 ? -15.453 39.688 -1.334 1 70.56 10 LEU B N 1
ATOM 1510 C CA . LEU B 1 10 ? -16.016 38.344 -1.219 1 70.56 10 LEU B CA 1
ATOM 1511 C C . LEU B 1 10 ? -16.266 37.969 0.242 1 70.56 10 LEU B C 1
ATOM 1513 O O . LEU B 1 10 ? -15.469 38.344 1.116 1 70.56 10 LEU B O 1
ATOM 1517 N N . PRO B 1 11 ? -17.453 37.438 0.44 1 84 11 PRO B N 1
ATOM 1518 C CA . PRO B 1 11 ? -17.703 36.906 1.78 1 84 11 PRO B CA 1
ATOM 1519 C C . PRO B 1 11 ? -16.562 36 2.266 1 84 11 PRO B C 1
ATOM 1521 O O . PRO B 1 11 ? -15.836 35.438 1.453 1 84 11 PRO B O 1
ATOM 1524 N N . LEU B 1 12 ? -16.391 36.062 3.529 1 84.62 12 LEU B N 1
ATOM 1525 C CA . LEU B 1 12 ? -15.32 35.344 4.199 1 84.62 12 LEU B CA 1
ATOM 1526 C C . LEU B 1 12 ? -15.32 33.875 3.799 1 84.62 12 LEU B C 1
ATOM 1528 O O . LEU B 1 12 ? -14.266 33.281 3.57 1 84.62 12 LEU B O 1
ATOM 1532 N N . ASP B 1 13 ? -16.469 33.406 3.615 1 84.5 13 ASP B N 1
ATOM 1533 C CA . ASP B 1 13 ? -16.609 31.984 3.279 1 84.5 13 ASP B CA 1
ATOM 1534 C C . ASP B 1 13 ? -16.094 31.703 1.868 1 84.5 13 ASP B C 1
ATOM 1536 O O . ASP B 1 13 ? -15.5 30.656 1.618 1 84.5 13 ASP B O 1
ATOM 1540 N N . ALA B 1 14 ? -16.312 32.562 1.098 1 88.56 14 ALA B N 1
ATOM 1541 C CA . ALA B 1 14 ? -15.836 32.406 -0.278 1 88.56 14 ALA B CA 1
ATOM 1542 C C . ALA B 1 14 ? -14.312 32.5 -0.348 1 88.56 14 ALA B C 1
ATOM 1544 O O . ALA B 1 14 ? -13.672 31.703 -1.055 1 88.56 14 ALA B O 1
ATOM 1545 N N . LEU B 1 15 ? -13.852 33.406 0.34 1 86.25 15 LEU B N 1
ATOM 1546 C CA . LEU B 1 15 ? -12.398 33.562 0.375 1 86.25 15 LEU B CA 1
ATOM 1547 C C . LEU B 1 15 ? -11.734 32.344 0.965 1 86.25 15 LEU B C 1
ATOM 1549 O O . LEU B 1 15 ? -10.719 31.859 0.448 1 86.25 15 LEU B O 1
ATOM 1553 N N . SER B 1 16 ? -12.336 31.828 1.919 1 87.94 16 SER B N 1
ATOM 1554 C CA . SER B 1 16 ? -11.828 30.609 2.539 1 87.94 16 SER B CA 1
ATOM 1555 C C . SER B 1 16 ? -11.789 29.453 1.541 1 87.94 16 SER B C 1
ATOM 1557 O O . SER B 1 16 ? -10.82 28.703 1.504 1 87.94 16 SER B O 1
ATOM 1559 N N . SER B 1 17 ? -12.773 29.406 0.753 1 90.12 17 SER B N 1
ATOM 1560 C CA . SER B 1 17 ? -12.836 28.344 -0.254 1 90.12 17 SER B CA 1
ATOM 1561 C C . SER B 1 17 ? -11.719 28.484 -1.276 1 90.12 17 SER B C 1
ATOM 1563 O O . SER B 1 17 ? -11.156 27.484 -1.729 1 90.12 17 SER B O 1
ATOM 1565 N N . ILE B 1 18 ? -11.461 29.656 -1.565 1 89.25 18 ILE B N 1
ATOM 1566 C CA . ILE B 1 18 ? -10.359 29.938 -2.482 1 89.25 18 ILE B CA 1
ATOM 1567 C C . ILE B 1 18 ? -9.047 29.453 -1.867 1 89.25 18 ILE B C 1
ATOM 1569 O O . ILE B 1 18 ? -8.25 28.797 -2.537 1 89.25 18 ILE B O 1
ATOM 1573 N N . PHE B 1 19 ? -8.906 29.719 -0.672 1 91.19 19 PHE B N 1
ATOM 1574 C CA . PHE B 1 19 ? -7.668 29.344 0.003 1 91.19 19 PHE B CA 1
ATOM 1575 C C . PHE B 1 19 ? -7.547 27.828 0.118 1 91.19 19 PHE B C 1
ATOM 1577 O O . PHE B 1 19 ? -6.457 27.281 -0.017 1 91.19 19 PHE B O 1
ATOM 1584 N N . VAL B 1 20 ? -8.633 27.203 0.328 1 92.06 20 VAL B N 1
ATOM 1585 C CA . VAL B 1 20 ? -8.625 25.734 0.362 1 92.06 20 VAL B CA 1
ATOM 1586 C C . VAL B 1 20 ? -8.164 25.188 -0.987 1 92.06 20 VAL B C 1
ATOM 1588 O O . VAL B 1 20 ? -7.383 24.234 -1.044 1 92.06 20 VAL B O 1
ATOM 1591 N N . SER B 1 21 ? -8.539 25.891 -1.951 1 91.62 21 SER B N 1
ATOM 1592 C CA . SER B 1 21 ? -8.18 25.453 -3.297 1 91.62 21 SER B CA 1
ATOM 1593 C C . SER B 1 21 ? -6.711 25.75 -3.596 1 91.62 21 SER B C 1
ATOM 1595 O O . SER B 1 21 ? -6.043 24.984 -4.285 1 91.62 21 SER B O 1
ATOM 1597 N N . VAL B 1 22 ? -6.25 26.859 -3.176 1 90.75 22 VAL B N 1
ATOM 1598 C CA . VAL B 1 22 ? -4.867 27.266 -3.387 1 90.75 22 VAL B CA 1
ATOM 1599 C C . VAL B 1 22 ? -3.932 26.328 -2.615 1 90.75 22 VAL B C 1
ATOM 1601 O O . VAL B 1 22 ? -2.883 25.938 -3.127 1 90.75 22 VAL B O 1
ATOM 1604 N N . GLY B 1 23 ? -4.285 26 -1.442 1 94 23 GLY B N 1
ATOM 1605 C CA . GLY B 1 23 ? -3.484 25.125 -0.597 1 94 23 GLY B CA 1
ATOM 1606 C C . GLY B 1 23 ? -2.859 25.859 0.582 1 94 23 GLY B C 1
ATOM 1607 O O . GLY B 1 23 ? -2.445 27 0.461 1 94 23 GLY B O 1
ATOM 1608 N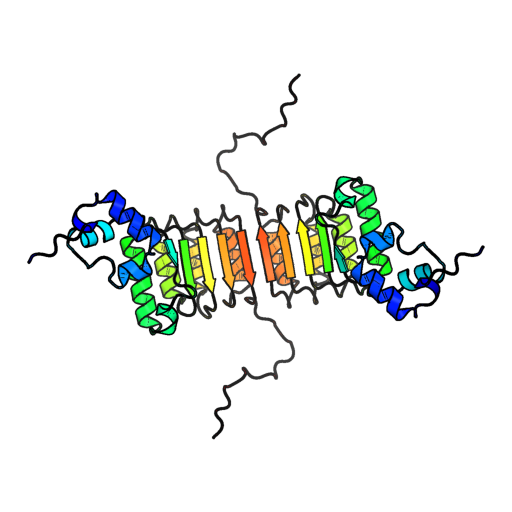 N . ALA B 1 24 ? -2.787 25.219 1.656 1 95 24 ALA B N 1
ATOM 1609 C CA . ALA B 1 24 ? -2.355 25.781 2.938 1 95 24 ALA B CA 1
ATOM 1610 C C . ALA B 1 24 ? -0.94 26.328 2.846 1 95 24 ALA B C 1
ATOM 1612 O O . ALA B 1 24 ? -0.652 27.406 3.391 1 95 24 ALA B O 1
ATOM 1613 N N . VAL B 1 25 ? -0.082 25.672 2.137 1 94.38 25 VAL B N 1
ATOM 1614 C CA . VAL B 1 25 ? 1.319 26.078 2.055 1 94.38 25 VAL B CA 1
ATOM 1615 C C . VAL B 1 25 ? 1.435 27.406 1.332 1 94.38 25 VAL B C 1
ATOM 1617 O O . VAL B 1 25 ? 2.145 28.312 1.789 1 94.38 25 VAL B O 1
ATOM 1620 N N . ASP B 1 26 ? 0.688 27.547 0.295 1 92.69 26 ASP B N 1
ATOM 1621 C CA . ASP B 1 26 ? 0.722 28.797 -0.454 1 92.69 26 ASP B CA 1
ATOM 1622 C C . ASP B 1 26 ? 0.113 29.938 0.358 1 92.69 26 ASP B C 1
ATOM 1624 O O . ASP B 1 26 ? 0.595 31.062 0.303 1 92.69 26 ASP B O 1
ATOM 1628 N N . VAL B 1 27 ? -0.896 29.641 1.041 1 93.12 27 VAL B N 1
ATOM 1629 C CA . VAL B 1 27 ? -1.513 30.641 1.903 1 93.12 27 VAL B CA 1
ATOM 1630 C C . VAL B 1 27 ? -0.516 31.094 2.971 1 93.12 27 VAL B C 1
ATOM 1632 O O . VAL B 1 27 ? -0.362 32.281 3.223 1 93.12 27 VAL B O 1
ATOM 1635 N N . LEU B 1 28 ? 0.158 30.125 3.523 1 90.81 28 LEU B N 1
ATOM 1636 C CA . LEU B 1 28 ? 1.164 30.406 4.543 1 90.81 28 LEU B CA 1
ATOM 1637 C C . LEU B 1 28 ? 2.277 31.281 3.982 1 90.81 28 LEU B C 1
ATOM 1639 O O . LEU B 1 28 ? 2.812 32.156 4.691 1 90.81 28 LEU B O 1
ATOM 1643 N N . MET B 1 29 ? 2.557 31.109 2.777 1 89.31 29 MET B N 1
ATOM 1644 C CA . MET B 1 29 ? 3.672 31.812 2.152 1 89.31 29 MET B CA 1
ATOM 1645 C C . MET B 1 29 ? 3.254 33.219 1.724 1 89.31 29 MET B C 1
ATOM 1647 O O . MET B 1 29 ? 4.094 34.031 1.328 1 89.31 29 MET B O 1
ATOM 1651 N N . GLY B 1 30 ? 1.943 33.531 1.79 1 86.94 30 GLY B N 1
ATOM 1652 C CA . GLY B 1 30 ? 1.684 34.938 1.547 1 86.94 30 GLY B CA 1
ATOM 1653 C C . GLY B 1 30 ? 0.356 35.188 0.858 1 86.94 30 GLY B C 1
ATOM 1654 O O . GLY B 1 30 ? -0.106 36.312 0.788 1 86.94 30 GLY B O 1
ATOM 1655 N N . ALA B 1 31 ? -0.238 34.25 0.359 1 80.88 31 ALA B N 1
ATOM 1656 C CA . ALA B 1 31 ? -1.485 34.469 -0.367 1 80.88 31 ALA B CA 1
ATOM 1657 C C . ALA B 1 31 ? -2.525 35.125 0.521 1 80.88 31 ALA B C 1
ATOM 1659 O O . ALA B 1 31 ? -3.381 35.875 0.032 1 80.88 31 ALA B O 1
ATOM 1660 N N . GLY B 1 32 ? -2.389 34.969 1.81 1 79.56 32 GLY B N 1
ATOM 1661 C CA . GLY B 1 32 ? -3.367 35.531 2.727 1 79.56 32 GLY B CA 1
ATOM 1662 C C . GLY B 1 32 ? -3.072 36.969 3.109 1 79.56 32 GLY B C 1
ATOM 1663 O O . GLY B 1 32 ? -3.875 37.625 3.785 1 79.56 32 GLY B O 1
ATOM 1664 N N . LEU B 1 33 ? -2.023 37.469 2.584 1 81.88 33 LEU B N 1
ATOM 1665 C CA . LEU B 1 33 ? -1.563 38.781 3.094 1 81.88 33 LEU B CA 1
ATOM 1666 C C . LEU B 1 33 ? -1.882 39.875 2.107 1 81.88 33 LEU B C 1
ATOM 1668 O O . LEU B 1 33 ? -1.338 41 2.217 1 81.88 33 LEU B O 1
ATOM 1672 N N . VAL B 1 34 ? -2.781 39.656 1.213 1 80.62 34 VAL B N 1
ATOM 1673 C CA . VAL B 1 34 ? -3.041 40.594 0.143 1 80.62 34 VAL B CA 1
ATOM 1674 C C . VAL B 1 34 ? -3.865 41.781 0.683 1 80.62 34 VAL B C 1
ATOM 1676 O O . VAL B 1 34 ? -3.646 42.906 0.301 1 80.62 34 VAL B O 1
ATOM 1679 N N . CYS B 1 35 ? -4.801 41.625 1.548 1 84.12 35 CYS B N 1
ATOM 1680 C CA . CYS B 1 35 ? -5.66 42.594 2.184 1 84.12 35 CYS B CA 1
ATOM 1681 C C . CYS B 1 35 ? -6.227 42.094 3.494 1 84.12 35 CYS B C 1
ATOM 1683 O O . CYS B 1 35 ? -5.93 40.969 3.896 1 84.12 35 CYS B O 1
ATOM 1685 N N . HIS B 1 36 ? -6.91 42.938 4.105 1 85.25 36 HIS B N 1
ATOM 1686 C CA . HIS B 1 36 ? -7.406 42.594 5.434 1 85.25 36 HIS B CA 1
ATOM 1687 C C . HIS B 1 36 ? -8.398 41.438 5.375 1 85.25 36 HIS B C 1
ATOM 1689 O O . HIS B 1 36 ? -8.359 40.531 6.215 1 85.25 36 HIS B O 1
ATOM 1695 N N . SER B 1 37 ? -9.219 41.438 4.406 1 84 37 SER B N 1
ATOM 1696 C CA . SER B 1 37 ? -10.219 40.406 4.266 1 84 37 SER B CA 1
ATOM 1697 C C . SER B 1 37 ? -9.555 39.031 4.012 1 84 37 SER B C 1
ATOM 1699 O O . SER B 1 37 ? -10 38.031 4.535 1 84 37 SER B O 1
ATOM 1701 N N . TRP B 1 38 ? -8.5 39.094 3.299 1 85.56 38 TRP B N 1
ATOM 1702 C CA . TRP B 1 38 ? -7.754 37.875 3.008 1 85.56 38 TRP B CA 1
ATOM 1703 C C . TRP B 1 38 ? -7.051 37.344 4.258 1 85.56 38 TRP B C 1
ATOM 1705 O O . TRP B 1 38 ? -7.035 36.156 4.512 1 85.56 38 TRP B O 1
ATOM 1715 N N . LEU B 1 39 ? -6.582 38.25 4.938 1 87.31 39 LEU B N 1
ATOM 1716 C CA . LEU B 1 39 ? -5.918 37.906 6.184 1 87.31 39 LEU B CA 1
ATOM 1717 C C . LEU B 1 39 ? -6.895 37.219 7.148 1 87.31 39 LEU B C 1
ATOM 1719 O O . LEU B 1 39 ? -6.551 36.25 7.805 1 87.31 39 LEU B O 1
ATOM 1723 N N . GLU B 1 40 ? -8.031 37.781 7.168 1 89.81 40 GLU B N 1
ATOM 1724 C CA . GLU B 1 40 ? -9.062 37.219 8.039 1 89.81 40 GLU B CA 1
ATOM 1725 C C . GLU B 1 40 ? -9.469 35.812 7.574 1 89.81 40 GLU B C 1
ATOM 1727 O O . GLU B 1 40 ? -9.656 34.906 8.391 1 89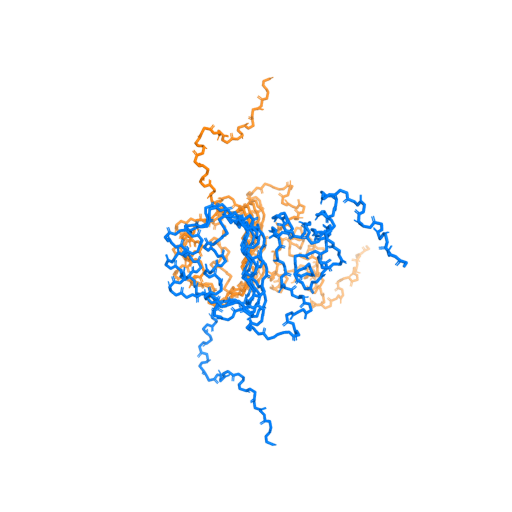.81 40 GLU B O 1
ATOM 1732 N N . ALA B 1 41 ? -9.57 35.656 6.32 1 90.19 41 ALA B N 1
ATOM 1733 C CA . ALA B 1 41 ? -9.945 34.375 5.746 1 90.19 41 ALA B CA 1
ATOM 1734 C C . ALA B 1 41 ? -8.875 33.312 6.008 1 90.19 41 ALA B C 1
ATOM 1736 O O . ALA B 1 41 ? -9.18 32.156 6.223 1 90.19 41 ALA B O 1
ATOM 1737 N N . ALA B 1 42 ? -7.738 33.781 6.043 1 91.62 42 ALA B N 1
ATOM 1738 C CA . ALA B 1 42 ? -6.594 32.906 6.23 1 91.62 42 ALA B CA 1
ATOM 1739 C C . ALA B 1 42 ? -6.539 32.375 7.664 1 91.62 42 ALA B C 1
ATOM 1741 O O . ALA B 1 42 ? -5.828 31.406 7.949 1 91.62 42 ALA B O 1
ATOM 1742 N N . LYS B 1 43 ? -7.273 32.969 8.461 1 90.62 43 LYS B N 1
ATOM 1743 C CA . LYS B 1 43 ? -7.277 32.562 9.859 1 90.62 43 LYS B CA 1
ATOM 1744 C C . LYS B 1 43 ? -8.266 31.422 10.086 1 90.62 43 LYS B C 1
ATOM 1746 O O . LYS B 1 43 ? -8.227 30.75 11.125 1 90.62 43 LYS B O 1
ATOM 1751 N N . LEU B 1 44 ? -9.117 31.281 9.156 1 91.75 44 LEU B N 1
ATOM 1752 C CA . LEU B 1 44 ? -10.125 30.234 9.305 1 91.75 44 LEU B CA 1
ATOM 1753 C C . LEU B 1 44 ? -9.484 28.844 9.289 1 91.75 44 LEU B C 1
ATOM 1755 O O . LEU B 1 44 ? -8.664 28.547 8.422 1 91.75 44 LEU B O 1
ATOM 1759 N N . PRO B 1 45 ? -9.922 28.047 10.234 1 92 45 PRO B N 1
ATOM 1760 C CA . PRO B 1 45 ? -9.281 26.734 10.398 1 92 45 PRO B CA 1
ATOM 1761 C C . PRO B 1 45 ? -9.469 25.828 9.18 1 92 45 PRO B C 1
ATOM 1763 O O . PRO B 1 45 ? -8.633 24.953 8.914 1 92 45 PRO B O 1
ATOM 1766 N N . ASP B 1 46 ? -10.445 26.047 8.43 1 92.69 46 ASP B N 1
ATOM 1767 C CA . ASP B 1 46 ? -10.758 25.219 7.27 1 92.69 46 ASP B CA 1
ATOM 1768 C C . ASP B 1 46 ? -9.625 25.25 6.246 1 92.69 46 ASP B C 1
ATOM 1770 O O . ASP B 1 46 ? -9.383 24.281 5.539 1 92.69 46 ASP B O 1
ATOM 1774 N N . VAL B 1 47 ? -9.008 26.312 6.25 1 94.5 47 VAL B N 1
ATOM 1775 C CA . VAL B 1 47 ? -7.938 26.547 5.281 1 94.5 47 VAL B CA 1
ATOM 1776 C C . VAL B 1 47 ? -6.781 25.594 5.551 1 94.5 47 VAL B C 1
ATOM 1778 O O . VAL B 1 47 ? -6.055 25.219 4.629 1 94.5 47 VAL B O 1
ATOM 1781 N N . TRP B 1 48 ? -6.73 25.109 6.746 1 96.75 48 TRP B N 1
ATOM 1782 C CA . TRP B 1 48 ? -5.52 24.422 7.176 1 96.75 48 TRP B CA 1
ATOM 1783 C C . TRP B 1 48 ? -5.801 22.938 7.41 1 96.75 48 TRP B C 1
ATOM 1785 O O . TRP B 1 48 ? -4.984 22.234 8 1 96.75 48 TRP B O 1
ATOM 1795 N N . ARG B 1 49 ? -6.816 22.438 6.922 1 97.31 49 ARG B N 1
ATOM 1796 C CA . ARG B 1 49 ? -7.227 21.062 7.188 1 97.31 49 ARG B CA 1
ATOM 1797 C C . ARG B 1 49 ? -6.414 20.062 6.355 1 97.31 49 ARG B C 1
ATOM 1799 O O . ARG B 1 49 ? -6.344 18.891 6.68 1 97.31 49 ARG B O 1
ATOM 1806 N N . ALA B 1 50 ? -5.934 20.547 5.285 1 97.75 50 ALA B N 1
ATOM 1807 C CA . ALA B 1 50 ? -5.105 19.719 4.414 1 97.75 50 ALA B CA 1
ATOM 1808 C C . ALA B 1 50 ? -3.77 20.391 4.121 1 97.75 50 ALA B C 1
ATOM 1810 O O . ALA B 1 50 ? -3.732 21.5 3.564 1 97.75 50 ALA B O 1
ATOM 1811 N N . VAL B 1 51 ? -2.732 19.766 4.473 1 97.56 51 VAL B N 1
ATOM 1812 C CA . VAL B 1 51 ? -1.392 20.297 4.262 1 97.56 51 VAL B CA 1
ATOM 1813 C C . VAL B 1 51 ? -0.584 19.344 3.389 1 97.56 51 VAL B C 1
ATOM 1815 O O . VAL B 1 51 ? -0.294 18.219 3.799 1 97.56 51 VAL B O 1
ATOM 1818 N N . ASP B 1 52 ? -0.292 19.781 2.277 1 96.94 52 ASP B N 1
ATOM 1819 C CA . ASP B 1 52 ? 0.455 18.984 1.317 1 96.94 52 ASP B CA 1
ATOM 1820 C C . ASP B 1 52 ? 1.818 19.609 1.02 1 96.94 52 ASP B C 1
ATOM 1822 O O . ASP B 1 52 ? 1.917 20.547 0.239 1 96.94 52 ASP B O 1
ATOM 1826 N N . MET B 1 53 ? 2.801 19.047 1.603 1 96.38 53 MET B N 1
ATOM 1827 C CA . MET B 1 53 ? 4.164 19.531 1.387 1 96.38 53 MET B CA 1
ATOM 1828 C C . MET B 1 53 ? 5.004 18.469 0.683 1 96.38 53 MET B C 1
ATOM 1830 O O . MET B 1 53 ? 6.184 18.297 0.998 1 96.38 53 MET B O 1
ATOM 1834 N N . GLU B 1 54 ? 4.367 17.703 -0.106 1 93.5 54 GLU B N 1
ATOM 1835 C CA . GLU B 1 54 ? 5.027 16.75 -0.978 1 93.5 54 GLU B CA 1
ATOM 1836 C C . GLU B 1 54 ? 5.168 17.281 -2.398 1 93.5 54 GLU B C 1
ATOM 1838 O O . GLU B 1 54 ? 4.195 17.781 -2.977 1 93.5 54 GLU B O 1
ATOM 1843 N N . ASN B 1 55 ? 6.258 17.203 -2.914 1 88.5 55 ASN B N 1
ATOM 1844 C CA . ASN B 1 55 ? 6.547 17.656 -4.27 1 88.5 55 ASN B CA 1
ATOM 1845 C C . ASN B 1 55 ? 6.203 19.141 -4.441 1 88.5 55 ASN B C 1
ATOM 1847 O O . ASN B 1 55 ? 5.891 19.578 -5.547 1 88.5 55 ASN B O 1
ATOM 1851 N N . HIS B 1 56 ? 6.047 19.797 -3.396 1 88.38 56 HIS B N 1
ATOM 1852 C CA . HIS B 1 56 ? 5.863 21.25 -3.441 1 88.38 56 HIS B CA 1
ATOM 1853 C C . HIS B 1 56 ? 7.188 21.969 -3.666 1 88.38 56 HIS B C 1
ATOM 1855 O O . HIS B 1 56 ? 8.234 21.516 -3.178 1 88.38 56 HIS B O 1
ATOM 1861 N N . LYS B 1 57 ? 7.125 23.016 -4.379 1 87.25 57 LYS B N 1
ATOM 1862 C CA . LYS B 1 57 ? 8.336 23.75 -4.723 1 87.25 57 LYS B CA 1
ATOM 1863 C C . LYS B 1 57 ? 9.125 24.125 -3.469 1 87.25 57 LYS B C 1
ATOM 1865 O O . LYS B 1 57 ? 10.352 24.125 -3.477 1 87.25 57 LYS B O 1
ATOM 1870 N N . VAL B 1 58 ? 8.445 24.469 -2.438 1 86.94 58 VAL B N 1
ATOM 1871 C CA . VAL B 1 58 ? 9.047 24.953 -1.203 1 86.94 58 VAL B CA 1
ATOM 1872 C C . VAL B 1 58 ? 9.992 23.906 -0.634 1 86.94 58 VAL B C 1
ATOM 1874 O O . VAL B 1 58 ? 11.016 24.234 -0.033 1 86.94 58 VAL B O 1
ATOM 1877 N N . VAL B 1 59 ? 9.688 22.672 -0.834 1 85.5 59 VAL B N 1
ATOM 1878 C CA . VAL B 1 59 ? 10.453 21.562 -0.266 1 85.5 59 VAL B CA 1
ATOM 1879 C C . VAL B 1 59 ? 11.844 21.531 -0.889 1 85.5 59 VAL B C 1
ATOM 1881 O O . VAL B 1 59 ? 12.797 21.062 -0.259 1 85.5 59 VAL B O 1
ATOM 1884 N N . PHE B 1 60 ? 11.969 22.078 -2.014 1 87.25 60 PHE B N 1
ATOM 1885 C CA . PHE B 1 60 ? 13.242 22.031 -2.729 1 87.25 60 PHE B CA 1
ATOM 1886 C C . PHE B 1 60 ? 13.992 23.344 -2.568 1 87.25 60 PHE B C 1
ATOM 1888 O O . PHE B 1 60 ? 15.188 23.422 -2.873 1 87.25 60 PHE B O 1
ATOM 1895 N N . GLU B 1 61 ? 13.273 24.281 -2.098 1 89.19 61 GLU B N 1
ATOM 1896 C CA . GLU B 1 61 ? 13.867 25.609 -2.057 1 89.19 61 GLU B CA 1
ATOM 1897 C C . GLU B 1 61 ? 14.266 26 -0.635 1 89.19 61 GLU B C 1
ATOM 1899 O O . GLU B 1 61 ? 15.102 26.875 -0.438 1 89.19 61 GLU B O 1
ATOM 1904 N N . ARG B 1 62 ? 13.68 25.359 0.284 1 90.88 62 ARG B N 1
ATOM 1905 C CA . ARG B 1 62 ? 13.914 25.766 1.667 1 90.88 62 ARG B CA 1
ATOM 1906 C C . ARG B 1 62 ? 14.641 24.672 2.443 1 90.88 62 ARG B C 1
ATOM 1908 O O . ARG B 1 62 ? 14.641 23.516 2.031 1 90.88 62 ARG B O 1
ATOM 1915 N N . ASP B 1 63 ? 15.289 25.094 3.385 1 93.06 63 ASP B N 1
ATOM 1916 C CA . ASP B 1 63 ? 15.984 24.109 4.203 1 93.06 63 ASP B CA 1
ATOM 1917 C C . ASP B 1 63 ? 15.031 23.422 5.164 1 93.06 63 ASP B C 1
ATOM 1919 O O . ASP B 1 63 ? 13.898 23.875 5.355 1 93.06 63 ASP B O 1
ATOM 1923 N N . ALA B 1 64 ? 15.453 22.391 5.781 1 93.25 64 ALA B N 1
ATOM 1924 C CA . ALA B 1 64 ? 14.648 21.5 6.621 1 93.25 64 ALA B CA 1
ATOM 1925 C C . ALA B 1 64 ? 14.102 22.25 7.836 1 93.25 64 ALA B C 1
ATOM 1927 O O . ALA B 1 64 ? 12.977 22.016 8.266 1 93.25 64 ALA B O 1
ATOM 1928 N N . PHE B 1 65 ? 14.844 23.156 8.297 1 94.75 65 PHE B N 1
ATOM 1929 C CA . PHE B 1 65 ? 14.43 23.906 9.484 1 94.75 65 PHE B CA 1
ATOM 1930 C C . PHE B 1 65 ? 13.227 24.797 9.172 1 94.75 65 PHE B C 1
ATOM 1932 O O . PHE B 1 65 ? 12.258 24.828 9.93 1 94.75 65 PHE B O 1
ATOM 1939 N N . VAL B 1 66 ? 13.359 25.422 8.062 1 95.5 66 VAL B N 1
ATOM 1940 C CA . VAL B 1 66 ? 12.273 26.297 7.645 1 95.5 66 VAL B CA 1
ATOM 1941 C C . VAL B 1 66 ? 11.023 25.469 7.352 1 95.5 66 VAL B C 1
ATOM 1943 O O . VAL B 1 66 ? 9.914 25.844 7.746 1 95.5 66 VAL B O 1
ATOM 1946 N N . LEU B 1 67 ? 11.219 24.422 6.73 1 96.56 67 LEU B N 1
ATOM 1947 C CA . LEU B 1 67 ? 10.102 23.547 6.395 1 96.56 67 LEU B CA 1
ATOM 1948 C C . LEU B 1 67 ? 9.422 23.016 7.656 1 96.56 67 LEU B C 1
ATOM 1950 O O . LEU B 1 67 ? 8.195 22.969 7.73 1 96.56 67 LEU B O 1
ATOM 1954 N N . CYS B 1 68 ? 10.195 22.703 8.586 1 96.94 68 CYS B N 1
ATOM 1955 C CA . CYS B 1 68 ? 9.664 22.25 9.859 1 96.94 68 CYS B CA 1
ATOM 1956 C C . CYS B 1 68 ? 8.82 23.328 10.523 1 96.94 68 CYS B C 1
ATOM 1958 O O . CYS B 1 68 ? 7.719 23.062 11 1 96.94 68 CYS B O 1
ATOM 1960 N N . ALA B 1 69 ? 9.336 24.484 10.508 1 96.88 69 ALA B N 1
ATOM 1961 C CA . ALA B 1 69 ? 8.617 25.609 11.102 1 96.88 69 ALA B CA 1
ATOM 19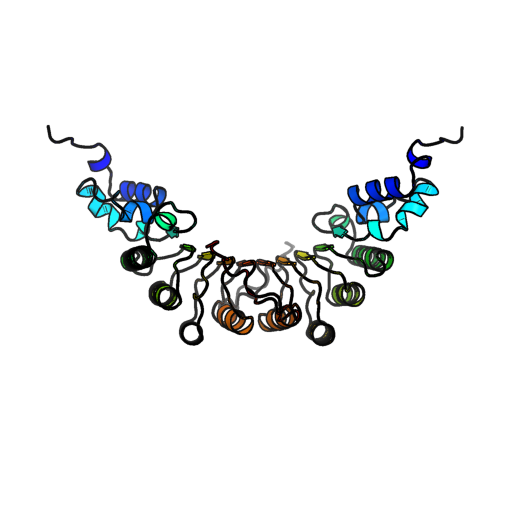62 C C . ALA B 1 69 ? 7.301 25.859 10.367 1 96.88 69 ALA B C 1
ATOM 1964 O O . ALA B 1 69 ? 6.281 26.156 11 1 96.88 69 ALA B O 1
ATOM 1965 N N . MET B 1 70 ? 7.359 25.75 9.125 1 96.31 70 MET B N 1
ATOM 1966 C CA . MET B 1 70 ? 6.156 25.938 8.32 1 96.31 70 MET B CA 1
ATOM 1967 C C . MET B 1 70 ? 5.105 24.891 8.648 1 96.31 70 MET B C 1
ATOM 1969 O O . MET B 1 70 ? 3.934 25.219 8.836 1 96.31 70 MET B O 1
ATOM 1973 N N . ALA B 1 71 ? 5.562 23.672 8.719 1 97.81 71 ALA B N 1
ATOM 1974 C CA . ALA B 1 71 ? 4.648 22.594 9.055 1 97.81 71 ALA B CA 1
ATOM 1975 C C . ALA B 1 71 ? 4 22.812 10.414 1 97.81 71 ALA B C 1
ATOM 1977 O O . ALA B 1 71 ? 2.783 22.688 10.562 1 97.81 71 ALA B O 1
ATOM 1978 N N . LYS B 1 72 ? 4.793 23.203 11.367 1 98.31 72 LYS B N 1
ATOM 1979 C CA . LYS B 1 72 ? 4.27 23.469 12.703 1 98.31 72 LYS B CA 1
ATOM 1980 C C . LYS B 1 72 ? 3.232 24.578 12.68 1 98.31 72 LYS B C 1
ATOM 1982 O O . LYS B 1 72 ? 2.193 24.484 13.336 1 98.31 72 LYS B O 1
ATOM 1987 N N . ALA B 1 73 ? 3.502 25.578 11.891 1 97.06 73 ALA B N 1
ATOM 1988 C CA . ALA B 1 73 ? 2.588 26.719 11.789 1 97.06 73 ALA B CA 1
ATOM 1989 C C . ALA B 1 73 ? 1.233 26.281 11.234 1 97.06 73 ALA B C 1
ATOM 1991 O O . ALA B 1 73 ? 0.187 26.688 11.75 1 97.06 73 ALA B O 1
ATOM 1992 N N . THR B 1 74 ? 1.284 25.484 10.219 1 96.88 74 THR B N 1
ATOM 1993 C CA . THR B 1 74 ? 0.039 25.016 9.617 1 96.88 74 THR B CA 1
ATOM 1994 C C . THR B 1 74 ? -0.746 24.156 10.609 1 96.88 74 THR B C 1
ATOM 1996 O O . THR B 1 74 ? -1.969 24.281 10.703 1 96.88 74 THR B O 1
ATOM 1999 N N . VAL B 1 75 ? -0.032 23.359 11.359 1 97.94 75 VAL B N 1
ATOM 2000 C CA . VAL B 1 75 ? -0.656 22.484 12.352 1 97.94 75 VAL B CA 1
ATOM 2001 C C . VAL B 1 75 ? -1.318 23.328 13.438 1 97.94 75 VAL B C 1
ATOM 2003 O O . VAL B 1 75 ? -2.479 23.109 13.781 1 97.94 75 VAL B O 1
ATOM 2006 N N . ASP B 1 76 ? -0.627 24.328 13.891 1 97.69 76 ASP B N 1
ATOM 2007 C CA . ASP B 1 76 ? -1.164 25.219 14.922 1 97.69 76 ASP B CA 1
ATOM 2008 C C . ASP B 1 76 ? -2.408 25.938 14.422 1 97.69 76 ASP B C 1
ATOM 2010 O O . ASP B 1 76 ? -3.395 26.062 15.148 1 97.69 76 ASP B O 1
ATOM 2014 N N . ARG B 1 77 ? -2.396 26.328 13.242 1 96.25 77 ARG B N 1
ATOM 2015 C CA . ARG B 1 77 ? -3.479 27.125 12.672 1 96.25 77 ARG B CA 1
ATOM 2016 C C . ARG B 1 77 ? -4.707 26.266 12.391 1 96.25 77 ARG B C 1
ATOM 2018 O O . ARG B 1 77 ? -5.82 26.781 12.289 1 96.25 77 ARG B O 1
ATOM 2025 N N . SER B 1 78 ? -4.508 25 12.266 1 96.69 78 SER B N 1
ATOM 2026 C CA . SER B 1 78 ? -5.629 24.094 12.008 1 96.69 78 SER B CA 1
ATOM 2027 C C . SER B 1 78 ? -6.484 23.906 13.25 1 96.69 78 SER B C 1
ATOM 2029 O O . SER B 1 78 ? -7.621 23.438 13.164 1 96.69 78 SER B O 1
ATOM 2031 N N . TYR B 1 79 ? -5.883 24.172 14.406 1 96.5 79 TYR B N 1
ATOM 2032 C CA . TYR B 1 79 ? -6.582 24.031 15.68 1 96.5 79 TYR B CA 1
ATOM 2033 C C . TYR B 1 79 ? -7.172 22.625 15.828 1 96.5 79 TYR B C 1
ATOM 2035 O O . TYR B 1 79 ? -8.344 22.484 16.188 1 96.5 79 TYR B O 1
ATOM 2043 N N . GLY B 1 80 ? -6.402 21.656 15.508 1 97.06 80 GLY B N 1
ATOM 2044 C CA . GLY B 1 80 ? -6.777 20.266 15.734 1 97.06 80 GLY B CA 1
ATOM 2045 C C . GLY B 1 80 ? -7.629 19.688 14.609 1 97.06 80 GLY B C 1
ATOM 2046 O O . GLY B 1 80 ? -8.031 18.531 14.664 1 97.06 80 GLY B O 1
ATOM 2047 N N . GLN B 1 81 ? -7.848 20.438 13.602 1 97.06 81 GLN B N 1
ATOM 2048 C CA . GLN B 1 81 ? -8.758 20.016 12.547 1 97.06 81 GLN B CA 1
ATOM 2049 C C . GLN B 1 81 ? -7.992 19.531 11.32 1 97.06 81 GLN B C 1
ATOM 2051 O O . GLN B 1 81 ? -8.586 19.297 10.266 1 97.06 81 GLN B O 1
ATOM 2056 N N . LEU B 1 82 ? -6.719 19.312 11.484 1 98.12 82 LEU B N 1
ATOM 2057 C CA . LEU B 1 82 ? -5.91 18.781 10.391 1 98.12 82 LEU B CA 1
ATOM 2058 C C . LEU B 1 82 ? -6.359 17.375 10.016 1 98.12 82 LEU B C 1
ATOM 2060 O O . LEU B 1 82 ? -6.41 16.484 10.859 1 98.12 82 LEU B O 1
ATOM 2064 N N . ARG B 1 83 ? -6.598 17.172 8.703 1 98.44 83 ARG B N 1
ATOM 2065 C CA . ARG B 1 83 ? -7.113 15.891 8.242 1 98.44 83 ARG B CA 1
ATOM 2066 C C . ARG B 1 83 ? -6.098 15.18 7.355 1 98.44 83 ARG B C 1
ATOM 2068 O O . ARG B 1 83 ? -6.031 13.953 7.34 1 98.44 83 ARG B O 1
ATOM 2075 N N . VAL B 1 84 ? -5.41 15.953 6.641 1 98.56 84 VAL B N 1
ATOM 2076 C CA . VAL B 1 84 ? -4.453 15.398 5.688 1 98.56 84 VAL B CA 1
ATOM 2077 C C . VAL B 1 84 ? -3.092 16.062 5.875 1 98.56 84 VAL B C 1
ATOM 2079 O O . VAL B 1 84 ? -2.998 17.297 5.922 1 98.56 84 VAL B O 1
ATOM 2082 N N . PHE B 1 85 ? -2.051 15.289 5.965 1 98.62 85 PHE B N 1
ATOM 2083 C CA . PHE B 1 85 ? -0.689 15.812 5.969 1 98.62 85 PHE B CA 1
ATOM 2084 C C . PHE B 1 85 ? 0.214 14.977 5.066 1 98.62 85 PHE B C 1
ATOM 2086 O O . PHE B 1 85 ? 0.243 13.75 5.172 1 98.62 85 PHE B O 1
ATOM 2093 N N . ALA B 1 86 ? 0.875 15.633 4.273 1 98.5 86 ALA B N 1
ATOM 2094 C CA . ALA B 1 86 ? 1.875 15 3.416 1 98.5 86 ALA B CA 1
ATOM 2095 C C . ALA B 1 86 ? 3.213 15.734 3.506 1 98.5 86 ALA B C 1
ATOM 2097 O O . ALA B 1 86 ? 3.283 16.938 3.285 1 98.5 86 ALA B O 1
ATOM 2098 N N . GLY B 1 87 ? 4.223 15.062 3.854 1 97.62 87 GLY B N 1
ATOM 2099 C CA . GLY B 1 87 ? 5.559 15.633 3.961 1 97.62 87 GLY B CA 1
ATOM 2100 C C . GLY B 1 87 ? 6.602 14.859 3.176 1 97.62 87 GLY B C 1
ATOM 2101 O O . GLY B 1 87 ? 6.52 13.633 3.064 1 97.62 87 GLY B O 1
ATOM 2102 N N . GLU B 1 88 ? 7.605 15.609 2.783 1 96.75 88 GLU B N 1
ATOM 2103 C CA . GLU B 1 88 ? 8.68 14.992 2.012 1 96.75 88 GLU B CA 1
ATOM 2104 C C . GLU B 1 88 ? 10.047 15.477 2.49 1 96.75 88 GLU B C 1
ATOM 2106 O O . GLU B 1 88 ? 10.289 16.688 2.578 1 96.75 88 GLU B O 1
ATOM 2111 N N . ARG B 1 89 ? 10.969 14.453 2.873 1 94.88 89 ARG B N 1
ATOM 2112 C CA . ARG B 1 89 ? 12.391 14.648 3.135 1 94.88 89 ARG B CA 1
ATOM 2113 C C . ARG B 1 89 ? 12.609 15.234 4.523 1 94.88 89 ARG B C 1
ATOM 2115 O O . ARG B 1 89 ? 13.477 14.773 5.27 1 94.88 89 ARG B O 1
ATOM 2122 N N . PHE B 1 90 ? 11.781 16.141 5.016 1 95.5 90 PHE B N 1
ATOM 2123 C CA . PHE B 1 90 ? 12.18 16.984 6.129 1 95.5 90 PHE B CA 1
ATOM 2124 C C . PHE B 1 90 ? 11.531 16.516 7.426 1 95.5 90 PHE B C 1
ATOM 2126 O O . PHE B 1 90 ? 11.891 17 8.508 1 95.5 90 PHE B O 1
ATOM 2133 N N . VAL B 1 91 ? 10.578 15.617 7.344 1 97.44 91 VAL B N 1
ATOM 2134 C CA . VAL B 1 91 ? 9.828 15.242 8.539 1 97.44 91 VAL B CA 1
ATOM 2135 C C . VAL B 1 91 ? 10.68 14.305 9.398 1 97.44 91 VAL B C 1
ATOM 2137 O O . VAL B 1 91 ? 10.977 13.18 9 1 97.44 91 VAL B O 1
ATOM 2140 N N . ASN B 1 92 ? 11.07 14.766 10.516 1 96.5 92 ASN B N 1
ATOM 2141 C CA . ASN B 1 92 ? 11.781 13.93 11.492 1 96.5 92 ASN B CA 1
ATOM 2142 C C . ASN B 1 92 ? 10.859 13.516 12.641 1 96.5 92 ASN B C 1
ATOM 2144 O O . ASN B 1 92 ? 9.68 13.867 12.656 1 96.5 92 ASN B O 1
ATOM 2148 N N . ASN B 1 93 ? 11.414 12.758 13.578 1 96.81 93 ASN B N 1
ATOM 2149 C CA . ASN B 1 93 ? 10.602 12.18 14.641 1 96.81 93 ASN B CA 1
ATOM 2150 C C . ASN B 1 93 ? 10 13.258 15.539 1 96.81 93 ASN B C 1
ATOM 2152 O O . ASN B 1 93 ? 8.867 13.125 16 1 96.81 93 ASN B O 1
ATOM 2156 N N . ALA B 1 94 ? 10.727 14.336 15.758 1 96.94 94 ALA B N 1
ATOM 2157 C CA . ALA B 1 94 ? 10.219 15.422 16.594 1 96.94 94 ALA B CA 1
ATOM 2158 C C . ALA B 1 94 ? 9.031 16.109 15.93 1 96.94 94 ALA B C 1
ATOM 2160 O O . ALA B 1 94 ? 8.016 16.375 16.57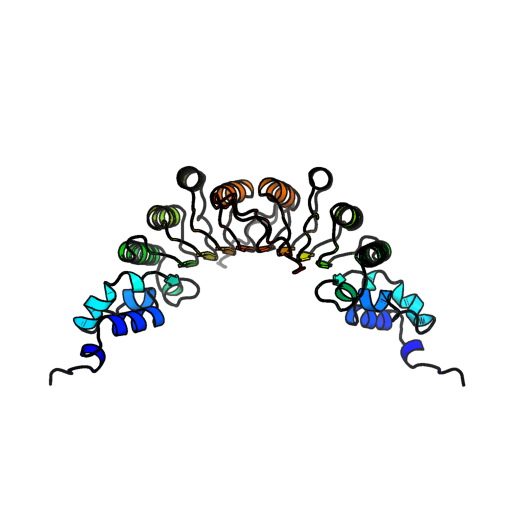8 1 96.94 94 ALA B O 1
ATOM 2161 N N . LEU B 1 95 ? 9.195 16.422 14.703 1 98.06 95 LEU B N 1
ATOM 2162 C CA . LEU B 1 95 ? 8.117 17.078 13.977 1 98.06 95 LEU B CA 1
ATOM 2163 C C . LEU B 1 95 ? 6.898 16.156 13.875 1 98.06 95 LEU B C 1
ATOM 2165 O O . LEU B 1 95 ? 5.766 16.609 14.07 1 98.06 95 LEU B O 1
ATOM 2169 N N . LEU B 1 96 ? 7.129 14.906 13.539 1 98.19 96 LEU B N 1
ATOM 2170 C CA . LEU B 1 96 ? 6.02 13.969 13.438 1 98.19 96 LEU B CA 1
ATOM 2171 C C . LEU B 1 96 ? 5.281 13.852 14.766 1 98.19 96 LEU B C 1
ATOM 2173 O O . LEU B 1 96 ? 4.047 13.805 14.789 1 98.19 96 LEU B O 1
ATOM 2177 N N . LYS B 1 97 ? 6.02 13.844 15.852 1 98 97 LYS B N 1
ATOM 2178 C CA . LYS B 1 97 ? 5.402 13.852 17.172 1 98 97 LYS B CA 1
ATOM 2179 C C . LYS B 1 97 ? 4.52 15.078 17.359 1 98 97 LYS B C 1
ATOM 2181 O O . LYS B 1 97 ? 3.383 14.969 17.828 1 98 97 LYS B O 1
ATOM 2186 N N . TYR B 1 98 ? 5.027 16.203 17 1 98 98 TYR B N 1
ATOM 2187 C CA . TYR B 1 98 ? 4.305 17.469 17.094 1 98 98 TYR B CA 1
ATOM 2188 C C . TYR B 1 98 ? 2.984 17.406 16.344 1 98 98 TYR B C 1
ATOM 2190 O O . TYR B 1 98 ? 1.943 17.812 16.859 1 98 98 TYR B O 1
ATOM 2198 N N . ILE B 1 99 ? 3.041 16.875 15.133 1 98.31 99 ILE B N 1
ATOM 2199 C CA . ILE B 1 99 ? 1.873 16.781 14.266 1 98.31 99 ILE B CA 1
ATOM 2200 C C . ILE B 1 99 ? 0.842 15.844 14.875 1 98.31 99 ILE B C 1
ATOM 2202 O O . ILE B 1 99 ? -0.331 16.203 15.016 1 98.31 99 ILE B O 1
ATOM 2206 N N . LEU B 1 100 ? 1.281 14.68 15.273 1 97.88 100 LEU B N 1
ATOM 2207 C CA . LEU B 1 100 ? 0.37 13.648 15.758 1 97.88 100 LEU B CA 1
ATOM 2208 C C . LEU B 1 100 ? -0.284 14.07 17.062 1 97.88 100 LEU B C 1
ATOM 2210 O O . LEU B 1 100 ? -1.47 13.812 17.297 1 97.88 100 LEU B O 1
ATOM 2214 N N . GLU B 1 101 ? 0.395 14.812 17.891 1 96.88 101 GLU B N 1
ATOM 2215 C CA . GLU B 1 101 ? -0.12 15.234 19.188 1 96.88 101 GLU B CA 1
ATOM 2216 C C . GLU B 1 101 ? -1.158 16.344 19.047 1 96.88 101 GLU B C 1
ATOM 2218 O O . GLU B 1 101 ? -2.045 16.484 19.891 1 96.88 101 GLU B O 1
ATOM 2223 N N . ARG B 1 102 ? -1.083 17.031 18.016 1 97.31 102 ARG B N 1
ATOM 2224 C CA . ARG B 1 102 ? -1.921 18.219 17.891 1 97.31 102 ARG B CA 1
ATOM 2225 C C . ARG B 1 102 ? -2.967 18.031 16.797 1 97.31 102 ARG B C 1
ATOM 2227 O O . ARG B 1 102 ? -3.676 18.969 16.438 1 97.31 102 ARG B O 1
ATOM 2234 N N . SER B 1 103 ? -3.096 16.812 16.281 1 97.38 103 SER B N 1
ATOM 2235 C CA . SER B 1 103 ? -4.023 16.594 15.172 1 97.38 103 SER B CA 1
ATOM 2236 C C . SER B 1 103 ? -4.844 15.32 15.391 1 97.38 103 SER B C 1
ATOM 2238 O O . SER B 1 103 ? -4.723 14.359 14.625 1 97.38 103 SER B O 1
ATOM 2240 N N . PRO B 1 104 ? -5.688 15.367 16.344 1 96.75 104 PRO B N 1
ATOM 2241 C CA . PRO B 1 104 ? -6.516 14.195 16.609 1 96.75 104 PRO B CA 1
ATOM 2242 C C . PRO B 1 104 ? -7.426 13.828 15.445 1 96.75 104 PRO B C 1
ATOM 2244 O O . PRO B 1 104 ? -7.891 12.688 15.352 1 96.75 104 PRO B O 1
ATOM 2247 N N . SER B 1 105 ? -7.648 14.742 14.508 1 97.62 105 SER B N 1
ATOM 2248 C CA . SER B 1 105 ? -8.555 14.516 13.391 1 97.62 105 SER B CA 1
ATOM 2249 C C . SER B 1 105 ? -7.809 14.008 12.164 1 97.62 105 SER B C 1
ATOM 2251 O O . SER B 1 105 ? -8.414 13.789 11.109 1 97.62 105 SER B O 1
ATOM 2253 N N . LEU B 1 106 ? -6.559 13.75 12.312 1 98.44 106 LEU B N 1
ATOM 2254 C CA . LEU B 1 106 ? -5.746 13.352 11.164 1 98.44 106 LEU B CA 1
ATOM 2255 C C . LEU B 1 106 ? -6.254 12.055 10.555 1 98.44 106 LEU B C 1
ATOM 2257 O O . LEU B 1 106 ? -6.352 11.039 11.25 1 98.44 106 LEU B O 1
ATOM 2261 N N . ALA B 1 107 ? -6.539 12.086 9.25 1 98.56 107 ALA B N 1
ATOM 2262 C CA . ALA B 1 107 ? -7.125 10.93 8.57 1 98.56 107 ALA B CA 1
ATOM 2263 C C . ALA B 1 107 ? -6.148 10.328 7.566 1 98.56 107 ALA B C 1
ATOM 2265 O O . ALA B 1 107 ? -6.191 9.125 7.293 1 98.56 107 ALA B O 1
ATOM 2266 N N . THR B 1 108 ? -5.379 11.148 7.02 1 98.75 108 THR B N 1
ATOM 2267 C CA . THR B 1 108 ? -4.434 10.711 6 1 98.75 108 THR B CA 1
ATOM 2268 C C . THR B 1 108 ? -3.031 11.234 6.301 1 98.75 108 THR B C 1
ATOM 2270 O O . THR B 1 108 ? -2.842 12.438 6.492 1 98.75 108 THR B O 1
ATOM 2273 N N . LEU B 1 109 ? -2.062 10.383 6.383 1 98.69 109 LEU B N 1
ATOM 2274 C CA . LEU B 1 109 ? -0.662 10.727 6.594 1 98.69 109 LEU B CA 1
ATOM 2275 C C . LEU B 1 109 ? 0.216 10.125 5.5 1 98.69 109 LEU B C 1
ATOM 2277 O O . LEU B 1 109 ? 0.157 8.922 5.234 1 98.69 109 LEU B O 1
ATOM 2281 N N . ARG B 1 110 ? 0.938 10.945 4.848 1 98.62 110 ARG B N 1
ATOM 2282 C CA . ARG B 1 110 ? 1.849 10.508 3.793 1 98.62 110 ARG B CA 1
ATOM 2283 C C . ARG B 1 110 ? 3.254 11.055 4.023 1 98.62 110 ARG B C 1
ATOM 2285 O O . ARG B 1 110 ? 3.436 12.266 4.191 1 98.62 110 ARG B O 1
ATOM 2292 N N . LEU B 1 111 ? 4.234 10.227 4.094 1 98.31 111 LEU B N 1
ATOM 2293 C CA . LEU B 1 111 ? 5.637 10.586 4.27 1 98.31 111 LEU B CA 1
ATOM 2294 C C . LEU B 1 111 ? 6.488 10.023 3.135 1 98.31 111 LEU B C 1
ATOM 2296 O O . LEU B 1 111 ? 6.473 8.82 2.877 1 98.31 111 LEU B O 1
ATOM 2300 N N . VAL B 1 112 ? 7.191 10.883 2.516 1 97.5 112 VAL B N 1
ATOM 2301 C CA . VAL B 1 112 ? 8.023 10.477 1.391 1 97.5 112 VAL B CA 1
ATOM 2302 C C . VAL B 1 112 ? 9.477 10.859 1.661 1 97.5 112 VAL B C 1
ATOM 2304 O O . VAL B 1 112 ? 9.781 12.023 1.931 1 97.5 112 VAL B O 1
ATOM 2307 N N . SER B 1 113 ? 10.406 9.867 1.628 1 96.25 113 SER B N 1
ATOM 2308 C CA . SER B 1 113 ? 11.852 10.078 1.749 1 96.25 113 SER B CA 1
ATOM 2309 C C . SER B 1 113 ? 12.195 10.75 3.074 1 96.25 113 SER B C 1
ATOM 2311 O O . SER B 1 113 ? 13.008 11.68 3.111 1 96.25 113 SER B O 1
ATOM 2313 N N . CYS B 1 114 ? 11.5 10.266 4.109 1 95.75 114 CYS B N 1
ATOM 2314 C CA . CYS B 1 114 ? 11.781 10.758 5.453 1 95.75 114 CYS B CA 1
ATOM 2315 C C . CYS B 1 114 ? 12.594 9.742 6.246 1 95.75 114 CYS B C 1
ATOM 2317 O O . CYS B 1 114 ? 12.055 8.75 6.73 1 95.75 114 CYS B O 1
ATOM 2319 N N . PHE B 1 115 ? 13.844 9.836 6.508 1 87.94 115 PHE B N 1
ATOM 2320 C CA . PHE B 1 115 ? 14.773 8.812 6.988 1 87.94 115 PHE B CA 1
ATOM 2321 C C . PHE B 1 115 ? 14.688 8.68 8.5 1 87.94 115 PHE B C 1
ATOM 2323 O O . PHE B 1 115 ? 14.961 7.609 9.055 1 87.94 115 PHE B O 1
ATOM 2330 N N . GLN B 1 116 ? 14.344 9.641 9.289 1 88.94 116 GLN B N 1
ATOM 2331 C CA . GLN B 1 116 ? 14.32 9.555 10.75 1 88.94 116 GLN B CA 1
ATOM 2332 C C . GLN B 1 116 ? 12.961 9.992 11.297 1 88.94 116 GLN B C 1
ATOM 2334 O O . GLN B 1 116 ? 12.898 10.734 12.281 1 88.94 116 GLN B O 1
ATOM 2339 N N . ALA B 1 117 ? 11.984 9.375 10.617 1 95.25 117 ALA B N 1
ATOM 2340 C CA . ALA B 1 117 ? 10.664 9.836 11.016 1 95.25 117 ALA B CA 1
ATOM 2341 C C . ALA B 1 117 ? 10.156 9.055 12.227 1 95.25 117 ALA B C 1
ATOM 2343 O O . ALA B 1 117 ? 9.406 9.586 13.047 1 95.25 117 ALA B O 1
ATOM 2344 N N . PHE B 1 118 ? 10.516 7.766 12.352 1 95.81 118 PHE B N 1
ATOM 2345 C CA . PHE B 1 118 ? 10.016 6.938 13.445 1 95.81 118 PHE B CA 1
ATOM 2346 C C . PHE B 1 118 ? 11.117 6.637 14.453 1 95.81 118 PHE B C 1
ATOM 2348 O O . PHE B 1 118 ? 12.281 6.449 14.07 1 95.81 118 PHE B O 1
ATOM 2355 N N . SER B 1 119 ? 10.852 6.691 15.703 1 95.25 119 SER B N 1
ATOM 2356 C CA . SER B 1 119 ? 11.742 6.375 16.812 1 95.25 119 SER B CA 1
ATOM 2357 C C . SER B 1 119 ? 11 5.621 17.922 1 95.25 119 SER B C 1
ATOM 2359 O O . SER B 1 119 ? 9.773 5.664 17.984 1 95.25 119 SER B O 1
ATOM 2361 N N . PRO B 1 120 ? 11.734 4.871 18.719 1 95.38 120 PRO B N 1
ATOM 2362 C CA . PRO B 1 120 ? 11.078 4.195 19.844 1 95.38 120 PRO B CA 1
ATOM 2363 C C . PRO B 1 120 ? 10.25 5.148 20.703 1 95.38 120 PRO B C 1
ATOM 2365 O O . PRO B 1 120 ? 9.148 4.793 21.141 1 95.38 120 PRO B O 1
ATOM 2368 N N . ARG B 1 121 ? 10.812 6.312 20.891 1 95.88 121 ARG B N 1
ATOM 2369 C CA . ARG B 1 121 ? 10.086 7.305 21.672 1 95.88 121 ARG B CA 1
ATOM 2370 C C . ARG B 1 121 ? 8.766 7.68 21 1 95.88 121 ARG B C 1
ATOM 2372 O O . ARG B 1 121 ? 7.727 7.738 21.672 1 95.88 121 ARG B O 1
ATOM 2379 N N . LEU B 1 122 ? 8.758 7.945 19.734 1 97.12 122 LEU B N 1
ATOM 2380 C CA . LEU B 1 122 ? 7.547 8.297 19 1 97.12 122 LEU B CA 1
ATOM 2381 C C . LEU B 1 122 ? 6.547 7.145 19.031 1 97.12 122 LEU B C 1
ATOM 2383 O O . LEU B 1 122 ? 5.344 7.367 19.203 1 97.12 122 LEU B O 1
ATOM 2387 N N . ILE B 1 123 ? 7.055 5.965 18.875 1 97.19 123 ILE B N 1
ATOM 2388 C CA . ILE B 1 123 ? 6.195 4.789 18.891 1 97.19 123 ILE B CA 1
ATOM 2389 C C . ILE B 1 123 ? 5.496 4.676 20.25 1 97.19 123 ILE B C 1
ATOM 2391 O O . ILE B 1 123 ? 4.309 4.344 20.312 1 97.19 123 ILE B O 1
ATOM 2395 N N . ASN B 1 124 ? 6.215 4.93 21.312 1 96.69 124 ASN B N 1
ATOM 2396 C CA . ASN B 1 124 ? 5.609 4.926 22.641 1 96.69 124 ASN B CA 1
ATOM 2397 C C . ASN B 1 124 ? 4.488 5.949 22.75 1 96.69 124 ASN B C 1
ATOM 2399 O O . ASN B 1 124 ? 3.438 5.668 23.328 1 96.69 124 ASN B O 1
ATOM 2403 N N . VAL B 1 125 ? 4.68 7.055 22.219 1 96.12 125 VAL B N 1
ATOM 2404 C CA . VAL B 1 125 ? 3.666 8.102 22.219 1 96.12 125 VAL B CA 1
ATOM 2405 C C . VAL B 1 125 ? 2.43 7.637 21.469 1 96.12 125 VAL B C 1
ATOM 2407 O O . VAL B 1 125 ? 1.3 7.828 21.922 1 96.12 125 VAL B O 1
ATOM 2410 N N . ILE B 1 126 ? 2.643 6.992 20.312 1 96.75 126 ILE B N 1
ATOM 2411 C CA . ILE B 1 126 ? 1.549 6.504 19.484 1 96.75 126 ILE B CA 1
ATOM 2412 C C . ILE B 1 126 ? 0.757 5.441 20.234 1 96.75 126 ILE B C 1
ATOM 2414 O O . ILE B 1 126 ? -0.475 5.422 20.188 1 96.75 126 ILE B O 1
ATOM 2418 N N . ARG B 1 127 ? 1.424 4.629 20.984 1 95.88 127 ARG B N 1
ATOM 2419 C CA . ARG B 1 127 ? 0.774 3.588 21.766 1 95.88 127 ARG B CA 1
ATOM 2420 C C . ARG B 1 127 ? -0.083 4.195 22.875 1 95.88 127 ARG B C 1
ATOM 2422 O O . ARG B 1 127 ? -1.172 3.697 23.172 1 95.88 127 ARG B O 1
ATOM 2429 N N . GLU B 1 128 ? 0.411 5.25 23.422 1 95.94 128 GLU B N 1
ATOM 2430 C CA . GLU B 1 128 ? -0.271 5.898 24.547 1 95.94 128 GLU B CA 1
ATOM 2431 C C . GLU B 1 128 ? -1.46 6.727 24.062 1 95.94 128 GLU B C 1
ATOM 2433 O O . GLU B 1 128 ? -2.436 6.906 24.797 1 95.94 128 GLU B O 1
ATOM 2438 N N . SER B 1 129 ? -1.359 7.27 22.906 1 96.12 129 SER B N 1
ATOM 2439 C CA . SER B 1 129 ? -2.408 8.086 22.312 1 96.12 129 SER B CA 1
ATOM 2440 C C . SER B 1 129 ? -2.713 7.625 20.891 1 96.12 129 SER B C 1
ATOM 2442 O O . SER B 1 129 ? -2.193 8.188 19.922 1 96.12 129 SER B O 1
ATOM 2444 N N . PRO B 1 130 ? -3.557 6.621 20.75 1 94.25 130 PRO B N 1
ATOM 2445 C CA . PRO B 1 130 ? -3.834 6.016 19.453 1 94.25 130 PRO B CA 1
ATOM 2446 C C . PRO B 1 130 ? -4.359 7.023 18.422 1 94.25 130 PRO B C 1
ATOM 2448 O O . PRO B 1 130 ? -5 8.008 18.797 1 94.25 130 PRO B O 1
ATOM 2451 N N . LEU B 1 131 ? -4.008 6.77 17.203 1 95.69 131 LEU B N 1
ATOM 2452 C CA . LEU B 1 131 ? -4.469 7.578 16.078 1 95.69 131 LEU B CA 1
ATOM 2453 C C . LEU B 1 131 ? -5.844 7.121 15.609 1 95.69 131 LEU B C 1
ATOM 2455 O O . LEU B 1 131 ? -5.961 6.465 14.57 1 95.69 131 LEU B O 1
ATOM 2459 N N . LEU B 1 132 ? -6.898 7.594 16.188 1 95 132 LEU B N 1
ATOM 2460 C CA . LEU B 1 132 ? -8.242 7.027 16.109 1 95 132 LEU B CA 1
ATOM 2461 C C . LEU B 1 132 ? -8.906 7.395 14.797 1 95 132 LEU B C 1
ATOM 2463 O O . LEU B 1 132 ? -9.852 6.734 14.367 1 95 132 LEU B O 1
ATOM 2467 N N . GLU B 1 133 ? -8.438 8.492 14.195 1 96.88 133 GLU B N 1
ATOM 2468 C CA . GLU B 1 133 ? -9.109 8.953 12.984 1 96.88 133 GLU B CA 1
ATOM 2469 C C . GLU B 1 133 ? -8.312 8.594 11.734 1 96.88 133 GLU B C 1
ATOM 2471 O O . GLU B 1 133 ? -8.781 8.781 10.617 1 96.88 133 GLU B O 1
ATOM 2476 N N . LEU B 1 134 ? -7.125 8.008 11.906 1 97.81 134 LEU B N 1
ATOM 2477 C CA . LEU B 1 134 ? -6.266 7.727 10.766 1 97.81 134 LEU B CA 1
ATOM 2478 C C . LEU B 1 134 ? -6.863 6.629 9.891 1 97.81 134 LEU B C 1
ATOM 2480 O O . LEU B 1 134 ? -7.152 5.531 10.375 1 97.81 134 LEU B O 1
ATOM 2484 N N . ARG B 1 135 ? -6.98 6.914 8.586 1 97.56 135 ARG B N 1
ATOM 2485 C CA . ARG B 1 135 ? -7.594 5.992 7.637 1 97.56 135 ARG B CA 1
ATOM 2486 C C . ARG B 1 135 ? -6.582 5.531 6.594 1 97.56 135 ARG B C 1
ATOM 2488 O O . ARG B 1 135 ? -6.711 4.441 6.035 1 97.56 135 ARG B O 1
ATOM 2495 N N . SER B 1 136 ? -5.695 6.391 6.348 1 98.38 136 SER B N 1
ATOM 2496 C CA . SER B 1 136 ? -4.727 6.113 5.293 1 98.38 136 SER B CA 1
ATOM 2497 C C . SER B 1 136 ? -3.312 6.48 5.734 1 98.38 136 SER B C 1
ATOM 2499 O O . SER B 1 136 ? -3.08 7.578 6.246 1 98.38 136 SER B O 1
ATOM 2501 N N . LEU B 1 137 ? -2.371 5.531 5.578 1 98.56 137 LEU B N 1
ATOM 2502 C CA . LEU B 1 137 ? -0.953 5.723 5.863 1 98.56 137 LEU B CA 1
ATOM 2503 C C . LEU B 1 137 ? -0.102 5.344 4.656 1 98.56 137 LEU B C 1
ATOM 2505 O O . LEU B 1 137 ? -0.174 4.211 4.168 1 98.56 137 LEU B O 1
ATOM 2509 N N . ASP B 1 138 ? 0.628 6.258 4.18 1 98.56 138 ASP B N 1
ATOM 2510 C CA . ASP B 1 138 ? 1.479 6.066 3.01 1 98.56 138 ASP B CA 1
ATOM 2511 C C . ASP B 1 138 ? 2.936 6.398 3.33 1 98.56 138 ASP B C 1
ATOM 2513 O O . ASP B 1 138 ? 3.262 7.547 3.635 1 98.56 138 ASP B O 1
ATOM 2517 N N . LEU B 1 139 ? 3.756 5.441 3.275 1 98.25 139 LEU B N 1
ATOM 2518 C CA . LEU B 1 139 ? 5.184 5.602 3.527 1 98.25 139 LEU B CA 1
ATOM 2519 C C . LEU B 1 139 ? 6 5.234 2.291 1 98.25 139 LEU B C 1
ATOM 2521 O O . LEU B 1 139 ? 5.852 4.137 1.749 1 98.25 139 LEU B O 1
ATOM 2525 N N . ASP B 1 140 ? 6.797 6.121 1.865 1 97.62 140 ASP B N 1
ATOM 2526 C CA . ASP B 1 140 ? 7.656 5.91 0.705 1 97.62 140 ASP B CA 1
ATOM 2527 C C . ASP B 1 140 ? 9.094 6.324 1.004 1 97.62 140 ASP B C 1
ATOM 2529 O O . ASP B 1 140 ? 9.367 7.496 1.288 1 97.62 140 ASP B O 1
ATOM 2533 N N . ASP B 1 141 ? 9.992 5.348 0.828 1 96.12 141 ASP B N 1
ATOM 2534 C CA . ASP B 1 141 ? 11.398 5.633 1.093 1 96.12 141 ASP B CA 1
ATOM 2535 C C . ASP B 1 141 ? 11.578 6.258 2.473 1 96.12 141 ASP B C 1
ATOM 2537 O O . ASP B 1 141 ? 12.25 7.285 2.611 1 96.12 141 ASP B O 1
ATOM 2541 N N . THR B 1 142 ? 10.797 5.762 3.395 1 96.5 142 THR B N 1
ATOM 2542 C CA . THR B 1 142 ? 10.812 6.16 4.801 1 96.5 142 THR B CA 1
ATOM 2543 C C . THR B 1 142 ? 11.016 4.945 5.699 1 96.5 142 THR B C 1
ATOM 2545 O O . THR B 1 142 ? 10.172 4.051 5.75 1 96.5 142 THR B O 1
ATOM 2548 N N . TYR B 1 143 ? 12.141 4.926 6.359 1 93.5 143 TYR B N 1
ATOM 2549 C CA . TYR B 1 143 ? 12.555 3.727 7.082 1 93.5 143 TYR B CA 1
ATOM 2550 C C . TYR B 1 143 ? 11.656 3.482 8.289 1 93.5 143 TYR B C 1
ATOM 2552 O O . TYR B 1 143 ? 11.391 4.398 9.07 1 93.5 143 TYR B O 1
ATOM 2560 N N . ILE B 1 144 ? 11.195 2.289 8.398 1 95.06 144 ILE B N 1
ATOM 2561 C CA . ILE B 1 144 ? 10.414 1.823 9.539 1 95.06 144 ILE B CA 1
ATOM 2562 C C . ILE B 1 144 ? 10.633 0.324 9.734 1 95.06 144 ILE B C 1
ATOM 2564 O O . ILE B 1 144 ? 10.695 -0.432 8.766 1 95.06 144 ILE B O 1
ATOM 2568 N N . THR B 1 145 ? 10.898 -0.104 10.93 1 93.44 145 THR B N 1
ATOM 2569 C CA . THR B 1 145 ? 11.031 -1.531 11.195 1 93.44 145 THR B CA 1
ATOM 2570 C C . THR B 1 145 ? 9.664 -2.205 11.227 1 93.44 145 THR B C 1
ATOM 2572 O O . THR B 1 145 ? 8.641 -1.539 11.391 1 93.44 145 THR B O 1
ATOM 2575 N N . VAL B 1 146 ? 9.672 -3.529 11.062 1 94.12 146 VAL B N 1
ATOM 2576 C CA . VAL B 1 146 ? 8.438 -4.301 11.133 1 94.12 146 VAL B CA 1
ATOM 2577 C C . VAL B 1 146 ? 7.781 -4.109 12.5 1 94.12 146 VAL B C 1
ATOM 2579 O O . VAL B 1 146 ? 6.562 -3.936 12.586 1 94.12 146 VAL B O 1
ATOM 2582 N N . GLY B 1 147 ? 8.578 -4.094 13.492 1 93.81 147 GLY B N 1
ATOM 2583 C CA . GLY B 1 147 ? 8.055 -3.877 14.828 1 93.81 147 GLY B CA 1
ATOM 2584 C C . GLY B 1 147 ? 7.402 -2.518 15 1 93.81 147 GLY B C 1
ATOM 2585 O O . GLY B 1 147 ? 6.336 -2.41 15.609 1 93.81 147 GLY B O 1
ATOM 2586 N N . GLU B 1 148 ? 8.031 -1.477 14.547 1 94.88 148 GLU B N 1
ATOM 2587 C CA . GLU B 1 148 ? 7.477 -0.13 14.633 1 94.88 148 GLU B CA 1
ATOM 2588 C C . GLU B 1 148 ? 6.18 -0.019 13.836 1 94.88 148 GLU B C 1
ATOM 2590 O O . GLU B 1 148 ? 5.195 0.543 14.32 1 94.88 148 GLU B O 1
ATOM 2595 N N . LEU B 1 149 ? 6.191 -0.583 12.648 1 96.25 149 LEU B N 1
ATOM 2596 C CA . LEU B 1 149 ? 4.984 -0.576 11.828 1 96.25 149 LEU B CA 1
ATOM 2597 C C . LEU B 1 149 ? 3.842 -1.297 12.531 1 96.25 149 LEU B C 1
ATOM 2599 O O . LEU B 1 149 ? 2.705 -0.817 12.531 1 96.25 149 LEU B O 1
ATOM 2603 N N . THR B 1 150 ? 4.145 -2.396 13.133 1 95.44 150 THR B N 1
ATOM 2604 C CA . THR B 1 150 ? 3.15 -3.162 13.875 1 95.44 150 THR B CA 1
ATOM 2605 C C . THR B 1 150 ? 2.533 -2.314 14.984 1 95.44 150 THR B C 1
ATOM 2607 O O . THR B 1 150 ? 1.312 -2.285 15.148 1 95.44 150 THR B O 1
ATOM 2610 N N . ALA B 1 151 ? 3.354 -1.638 15.703 1 95.88 151 ALA B N 1
ATOM 2611 C CA . ALA B 1 151 ? 2.887 -0.781 16.781 1 95.88 151 ALA B CA 1
ATOM 2612 C C . ALA B 1 151 ? 1.971 0.321 16.266 1 95.88 151 ALA B C 1
ATOM 2614 O O . ALA B 1 151 ? 0.952 0.637 16.875 1 95.88 151 ALA B O 1
ATOM 2615 N N . VAL B 1 152 ? 2.312 0.857 15.148 1 96.62 152 VAL B N 1
ATOM 2616 C CA . VAL B 1 152 ? 1.501 1.905 14.539 1 96.62 152 VAL B CA 1
ATOM 2617 C C . VAL B 1 152 ? 0.145 1.335 14.125 1 96.62 152 VAL B C 1
ATOM 2619 O O . VAL B 1 152 ? -0.899 1.907 14.453 1 96.62 152 VAL B O 1
ATOM 2622 N N . LEU B 1 153 ? 0.185 0.202 13.492 1 96.25 153 LEU B N 1
ATOM 2623 C CA . LEU B 1 153 ? -1.038 -0.42 12.992 1 96.25 153 LEU B CA 1
ATOM 2624 C C . LEU B 1 153 ? -1.978 -0.763 14.148 1 96.25 153 LEU B C 1
ATOM 2626 O O . LEU B 1 153 ? -3.193 -0.599 14.031 1 96.25 153 LEU B O 1
ATOM 2630 N N . GLU B 1 154 ? -1.431 -1.19 15.219 1 95.25 154 GLU B N 1
ATOM 2631 C CA . GLU B 1 154 ? -2.219 -1.55 16.391 1 95.25 154 GLU B CA 1
ATOM 2632 C C . GLU B 1 154 ? -2.875 -0.321 17.016 1 95.25 154 GLU B C 1
ATOM 2634 O O . GLU B 1 154 ? -3.85 -0.442 17.766 1 95.25 154 GLU B O 1
ATOM 2639 N N . SER B 1 155 ? -2.328 0.839 16.703 1 96.12 155 SER B N 1
ATOM 2640 C CA . SER B 1 155 ? -2.816 2.086 17.297 1 96.12 155 SER B CA 1
ATOM 2641 C C . SER B 1 155 ? -3.717 2.836 16.312 1 96.12 155 SER B C 1
ATOM 2643 O O . SER B 1 155 ? -4.055 3.998 16.547 1 96.12 155 SER B O 1
ATOM 2645 N N . CYS B 1 156 ? -4.074 2.229 15.211 1 95.75 156 CYS B N 1
ATOM 2646 C CA . CYS B 1 156 ? -4.914 2.85 14.188 1 95.75 156 CYS B CA 1
ATOM 2647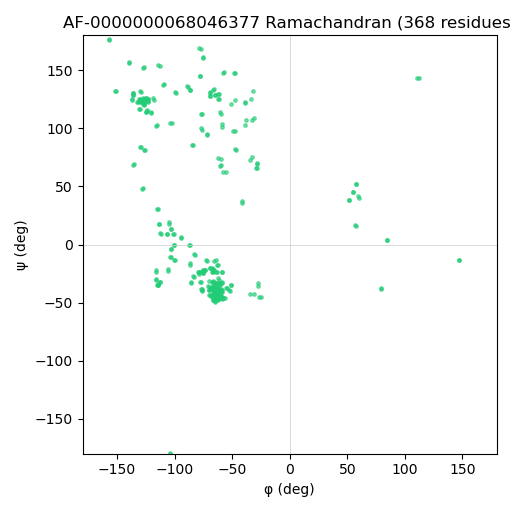 C C . CYS B 1 156 ? -6.121 1.975 13.875 1 95.75 156 CYS B C 1
ATOM 2649 O O . CYS B 1 156 ? -6.168 1.33 12.82 1 95.75 156 CYS B O 1
ATOM 2651 N N . PRO B 1 157 ? -7.16 2.018 14.656 1 93.69 157 PRO B N 1
ATOM 2652 C CA . PRO B 1 157 ? -8.289 1.094 14.539 1 93.69 157 PRO B CA 1
ATOM 2653 C C . PRO B 1 157 ? -9.117 1.334 13.273 1 93.69 157 PRO B C 1
ATOM 2655 O O . PRO B 1 157 ? -9.836 0.44 12.828 1 93.69 157 PRO B O 1
ATOM 2658 N N . LEU B 1 158 ? -9.016 2.514 12.672 1 94.56 158 LEU B N 1
ATOM 2659 C CA . LEU B 1 158 ? -9.859 2.818 11.523 1 94.56 158 LEU B CA 1
ATOM 2660 C C . LEU B 1 158 ? -9.047 2.787 10.227 1 94.56 158 LEU B C 1
ATOM 2662 O O . LEU B 1 158 ? -9.547 3.186 9.172 1 94.56 158 LEU B O 1
ATOM 2666 N N . LEU B 1 159 ? -7.836 2.334 10.305 1 96.06 159 LEU B N 1
ATOM 2667 C CA . LEU B 1 159 ? -6.969 2.34 9.133 1 96.06 159 LEU B CA 1
ATOM 2668 C C . LEU B 1 159 ? -7.551 1.469 8.023 1 96.06 159 LEU B C 1
ATOM 2670 O O . LEU B 1 159 ? -7.879 0.303 8.25 1 96.06 159 LEU B O 1
ATOM 2674 N N . GLU B 1 160 ? -7.648 2.02 6.812 1 96 160 GLU B N 1
ATOM 2675 C CA . GLU B 1 160 ? -8.219 1.333 5.656 1 96 160 GLU B CA 1
ATOM 2676 C C . GLU B 1 160 ? -7.164 1.1 4.578 1 96 160 GLU B C 1
ATOM 2678 O O . GLU B 1 160 ? -7.195 0.083 3.883 1 96 160 GLU B O 1
ATOM 2683 N N . VAL B 1 161 ? -6.332 2.031 4.504 1 97.81 161 VAL B N 1
ATOM 2684 C CA . VAL B 1 161 ? -5.348 1.987 3.428 1 97.81 161 VAL B CA 1
ATOM 2685 C C . VAL B 1 161 ? -3.939 2.078 4.012 1 97.81 161 VAL B C 1
ATOM 2687 O O . VAL B 1 161 ? -3.641 2.986 4.789 1 97.81 161 VAL B O 1
ATOM 2690 N N . LEU B 1 162 ? -3.129 1.123 3.66 1 98.06 162 LEU B N 1
ATOM 2691 C CA . LEU B 1 162 ? -1.712 1.124 4.004 1 98.06 162 LEU B CA 1
ATOM 2692 C C . LEU B 1 162 ? -0.85 0.93 2.762 1 98.06 162 LEU B C 1
ATOM 2694 O O . LEU B 1 162 ? -1.052 -0.02 2.004 1 98.06 162 LEU B O 1
ATOM 2698 N N . ARG B 1 163 ? 0.019 1.837 2.574 1 98.25 163 ARG B N 1
ATOM 2699 C CA . ARG B 1 163 ? 0.982 1.718 1.485 1 98.25 163 ARG B CA 1
ATOM 2700 C C . ARG B 1 163 ? 2.41 1.89 1.996 1 98.25 163 ARG B C 1
ATOM 2702 O O . ARG B 1 163 ? 2.725 2.885 2.652 1 98.25 163 ARG B O 1
ATOM 2709 N N . VAL B 1 164 ? 3.203 0.984 1.717 1 97.75 164 VAL B N 1
ATOM 2710 C CA . VAL B 1 164 ? 4.613 1.021 2.096 1 97.75 164 VAL B CA 1
ATOM 2711 C C . VAL B 1 164 ? 5.48 0.702 0.882 1 97.75 164 VAL B C 1
ATOM 2713 O O . VAL B 1 164 ? 5.277 -0.313 0.213 1 97.75 164 VAL B O 1
ATOM 2716 N N . HIS B 1 165 ? 6.352 1.61 0.597 1 97.06 165 HIS B N 1
ATOM 2717 C CA . HIS B 1 165 ? 7.254 1.426 -0.536 1 97.06 165 HIS B CA 1
ATOM 2718 C C . HIS B 1 165 ? 8.703 1.682 -0.134 1 97.06 165 HIS B C 1
ATOM 2720 O O . HIS B 1 165 ? 9.062 2.803 0.235 1 97.06 165 HIS B O 1
ATOM 2726 N N . ASN B 1 166 ? 9.523 0.651 -0.225 1 95 166 ASN B N 1
ATOM 2727 C CA . ASN B 1 166 ? 10.961 0.76 0.002 1 95 166 ASN B CA 1
ATOM 2728 C C . ASN B 1 166 ? 11.266 1.305 1.394 1 95 166 ASN B C 1
ATOM 2730 O O . ASN B 1 166 ? 12.047 2.244 1.537 1 95 166 ASN B O 1
ATOM 2734 N N . CYS B 1 167 ? 10.656 0.653 2.375 1 93.69 167 CYS B N 1
ATOM 2735 C CA . CYS B 1 167 ? 10.812 1.214 3.711 1 93.69 167 CYS B CA 1
ATOM 2736 C C . CYS B 1 167 ? 11.555 0.245 4.625 1 93.69 167 CYS B C 1
ATOM 2738 O O . CYS B 1 167 ? 12.078 0.645 5.664 1 93.69 167 CYS B O 1
ATOM 2740 N N . PHE B 1 168 ? 11.516 -1.011 4.246 1 87.56 168 PHE B N 1
ATOM 2741 C CA . PHE B 1 168 ? 12.109 -2 5.137 1 87.56 168 PHE B CA 1
ATOM 2742 C C . PHE B 1 168 ? 13.586 -2.199 4.82 1 87.56 168 PHE B C 1
ATOM 2744 O O . PHE B 1 168 ? 14 -2.057 3.668 1 87.56 168 PHE B O 1
ATOM 2751 N N . GLU B 1 169 ? 14.383 -2.264 5.875 1 76.69 169 GLU B N 1
ATOM 2752 C CA . GLU B 1 169 ? 15.797 -2.545 5.656 1 76.69 169 GLU B CA 1
ATOM 2753 C C . GLU B 1 169 ? 15.992 -3.9 4.98 1 76.69 169 GLU B C 1
ATOM 2755 O O . GLU B 1 169 ? 15.367 -4.887 5.367 1 76.69 169 GLU B O 1
ATOM 2760 N N . ILE B 1 170 ? 16.484 -3.936 3.779 1 62.84 170 ILE B N 1
ATOM 2761 C CA . ILE B 1 170 ? 16.812 -5.18 3.092 1 62.84 170 ILE B CA 1
ATOM 2762 C C . ILE B 1 170 ? 18.125 -5.734 3.627 1 62.84 170 ILE B C 1
ATOM 2764 O O . ILE B 1 170 ? 19.109 -5.012 3.723 1 62.84 170 ILE B O 1
ATOM 2768 N N . TYR B 1 171 ? 17.984 -6.711 4.516 1 52.47 171 TYR B N 1
ATOM 2769 C CA . TYR B 1 171 ? 19.203 -7.355 4.992 1 52.47 171 TYR B CA 1
ATOM 2770 C C . TYR B 1 171 ? 19.969 -7.996 3.838 1 52.47 171 TYR B C 1
ATOM 2772 O O . TYR B 1 171 ? 19.422 -8.844 3.125 1 52.47 171 TYR B O 1
ATOM 2780 N N . ASN B 1 172 ? 20.531 -7.316 2.922 1 48.59 172 ASN B N 1
ATOM 2781 C CA . ASN B 1 172 ? 21.438 -8.023 2.016 1 48.59 172 ASN B CA 1
ATOM 2782 C C . ASN B 1 172 ? 22.578 -8.688 2.773 1 48.59 172 ASN B C 1
ATOM 2784 O O . ASN B 1 172 ? 23.141 -8.102 3.689 1 48.59 172 ASN B O 1
ATOM 2788 N N . ASP B 1 173 ? 22.562 -9.938 2.963 1 42.88 173 ASP B N 1
ATOM 2789 C CA . ASP B 1 173 ? 23.75 -10.648 3.428 1 42.88 173 ASP B CA 1
ATOM 2790 C C . ASP B 1 173 ? 25.016 -10.023 2.865 1 42.88 173 ASP B C 1
ATOM 2792 O O . ASP B 1 173 ? 26.125 -10.375 3.281 1 42.88 173 ASP B O 1
ATOM 2796 N N . ASP B 1 174 ? 25.125 -9.609 1.559 1 41.41 174 ASP B N 1
ATOM 2797 C CA . ASP B 1 174 ? 26.438 -9.062 1.177 1 41.41 174 ASP B CA 1
ATOM 2798 C C . ASP B 1 174 ? 26.781 -7.844 2.023 1 41.41 174 ASP B C 1
ATOM 2800 O O . ASP B 1 174 ? 26.172 -6.781 1.876 1 41.41 174 ASP B O 1
ATOM 2804 N N . GLU B 1 175 ? 27.125 -7.84 3.229 1 38.59 175 GLU B N 1
ATOM 2805 C CA . GLU B 1 175 ? 27.859 -6.914 4.094 1 38.59 175 GLU B CA 1
ATOM 2806 C C . GLU B 1 175 ? 28.828 -6.055 3.287 1 38.59 175 GLU B C 1
ATOM 2808 O O . GLU B 1 175 ? 29.422 -5.113 3.82 1 38.59 175 GLU B O 1
ATOM 2813 N N . HIS B 1 176 ? 29.688 -6.52 2.281 1 36.16 176 HIS B N 1
ATOM 2814 C CA . HIS B 1 176 ? 30.734 -5.66 1.729 1 36.16 176 HIS B CA 1
ATOM 2815 C C . HIS B 1 176 ? 30.141 -4.543 0.885 1 36.16 176 HIS B C 1
ATOM 2817 O O . HIS B 1 176 ? 30.859 -3.762 0.272 1 36.16 176 HIS B O 1
ATOM 2823 N N . ALA B 1 177 ? 29.125 -4.633 0.244 1 32.78 177 ALA B N 1
ATOM 2824 C CA . ALA B 1 177 ? 28.938 -3.482 -0.635 1 32.78 177 ALA B CA 1
ATOM 2825 C C . ALA B 1 177 ? 28.578 -2.232 0.167 1 32.78 177 ALA B C 1
ATOM 2827 O O . ALA B 1 177 ? 27.609 -2.221 0.915 1 32.78 177 ALA B O 1
ATOM 2828 N N . CYS B 1 178 ? 29.547 -1.372 0.542 1 30.22 178 CYS B N 1
ATOM 2829 C CA . CYS B 1 178 ? 29.594 -0.052 1.161 1 30.22 178 CYS B CA 1
ATOM 2830 C C . CYS B 1 178 ? 28.406 0.797 0.71 1 30.22 178 CYS B C 1
ATOM 2832 O O . CYS B 1 178 ? 28 0.74 -0.453 1 30.22 178 CYS B O 1
ATOM 2834 N N . PRO B 1 179 ? 27.547 1.392 1.521 1 34.47 179 PRO B N 1
ATOM 2835 C CA . PRO B 1 179 ? 26.703 2.477 1.028 1 34.47 179 PRO B CA 1
ATOM 2836 C C . PRO B 1 179 ? 27.359 3.297 -0.074 1 34.47 179 PRO B C 1
ATOM 2838 O O . PRO B 1 179 ? 28.578 3.492 -0.051 1 34.47 179 PRO B O 1
ATOM 2841 N N . ALA B 1 180 ? 26.953 3.236 -1.364 1 31.88 180 ALA B N 1
ATOM 2842 C CA . ALA B 1 180 ? 27.516 4.16 -2.352 1 31.88 180 ALA B CA 1
ATOM 2843 C C . ALA B 1 180 ? 27.953 5.469 -1.698 1 31.88 180 ALA B C 1
ATOM 2845 O O . ALA B 1 180 ? 27.109 6.242 -1.232 1 31.88 180 ALA B O 1
ATOM 2846 N N . SER B 1 181 ? 28.984 5.562 -0.898 1 29.52 181 SER B N 1
ATOM 2847 C CA . SER B 1 181 ? 29.688 6.809 -0.608 1 29.52 181 SER B CA 1
ATOM 2848 C C . SER B 1 181 ? 29.812 7.676 -1.855 1 29.52 181 SER B C 1
ATOM 2850 O O . SER B 1 181 ? 30.125 7.176 -2.938 1 29.52 181 SER B O 1
ATOM 2852 N N . GLU B 1 182 ? 29.047 8.75 -2.076 1 31.91 182 GLU B N 1
ATOM 2853 C CA . GLU B 1 182 ? 29.438 9.852 -2.947 1 31.91 182 GLU B CA 1
ATOM 2854 C C . GLU B 1 182 ? 30.953 10.008 -3.008 1 31.91 182 GLU B C 1
ATOM 2856 O O . GLU B 1 182 ? 31.578 10.43 -2.033 1 31.91 182 GLU B O 1
ATOM 2861 N N . ILE B 1 183 ? 31.672 9.156 -3.568 1 30.5 183 ILE B N 1
ATOM 2862 C CA . ILE B 1 183 ? 33.031 9.469 -3.998 1 30.5 183 ILE B CA 1
ATOM 2863 C C . ILE B 1 183 ? 33.062 10.789 -4.762 1 30.5 183 ILE B C 1
ATOM 2865 O O . ILE B 1 183 ? 32.5 10.883 -5.859 1 30.5 183 ILE B O 1
ATOM 2869 N N . ARG B 1 184 ? 33.094 11.969 -4.055 1 26.28 184 ARG B N 1
ATOM 2870 C CA . ARG B 1 184 ? 33.625 13.227 -4.582 1 26.28 184 ARG B CA 1
ATOM 2871 C C . ARG B 1 184 ? 34.969 13.031 -5.23 1 26.28 184 ARG B C 1
ATOM 2873 O O . ARG B 1 184 ? 35.875 12.414 -4.645 1 26.28 184 ARG B O 1
ATOM 2880 N N . PRO B 1 185 ? 34.938 12.914 -6.516 1 30.2 185 PRO B N 1
ATOM 2881 C CA . PRO B 1 185 ? 36.281 13.086 -7.105 1 30.2 185 PRO B CA 1
ATOM 2882 C C . PRO B 1 185 ? 37.094 14.18 -6.422 1 30.2 185 PRO B C 1
ATOM 2884 O O . PRO B 1 185 ? 36.531 15.156 -5.93 1 30.2 185 PRO B O 1
ATOM 2887 N N . ASP B 1 186 ? 38.219 13.859 -5.934 1 23.73 186 ASP B N 1
ATOM 2888 C CA . ASP B 1 186 ? 39.219 14.938 -5.828 1 23.73 186 ASP B CA 1
ATOM 2889 C C . ASP B 1 186 ? 39.438 15.602 -7.184 1 23.73 186 ASP B C 1
ATOM 2891 O O . ASP B 1 186 ? 39.469 14.93 -8.211 1 23.73 186 ASP B O 1
#

Organism: Hordeum vulgare subsp. vulgare (NCBI:txid112509)

pLDDT: mean 86.52, std 19.45, range [23.73, 98.75]